Protein AF-A0A6L9EUD2-F1 (afdb_monomer)

Nearest PDB structures (foldseek):
  6pr1-assembly1_B  TM=9.261E-01  e=4.703E-15  Salmonella enterica subsp. enterica serovar Typhimurium
  6p5x-assembly1_B  TM=8.659E-01  e=1.594E-15  Salmonella enterica subsp. enterica serovar Typhimurium
  6pr4-assembly1_B  TM=8.603E-01  e=2.826E-15  Salmonella enterica subsp. enterica serovar Typhimurium
  6ulu-assembly1_B  TM=9.088E-01  e=1.302E-14  Salmonella enterica subsp. enterica serovar Typhimurium
  1pjq-assembly1_A  TM=8.665E-01  e=3.421E-15  Salmonella enterica subsp. enterica serovar Typhimurium

Sequence (191 aa):
MEKNELYPIFLKVHQLNVLIVGGGNVGLEKLSFMLKSSPNAQVSVVATWFIDDIKRLAASHPDVTLIEKAYQTNDLVNKNLVIAATDDLEVNKQIYHESKERNILVNVADTPEYCDFYLGGIVTKGNVKVAISTNGKSPTTAKRLRQFFEEVIPDDIDQLVKNLNEYRKTLKGDFEEKVEKMNEVTEGLIK

Secondary structure (DSSP, 8-state):
-PPP-PPP----TTSSEEEEE--SHHHHHHHHHHHHH-TT-EEEEEESS--HHHHHHHHT-TTEEEEES---GGGGTT-SEEEE--S-HHHHHHHHHHHHHTT-EEEETT-GGGBSS---EEEEETTEEEEE--TTS-HHHHHHHHHHHHHHS-TTHHHHHHHHHHHHHH--S-HHHHHHHHHHHHGGGG-

Mean predicted aligned error: 4.76 Å

Solvent-accessible surface area (backbone atoms only — not comparable to full-atom values): 11071 Å² total; per-residue (Å²): 131,91,79,84,83,81,80,91,78,88,78,64,42,66,81,36,40,33,38,35,36,23,32,48,71,60,25,38,51,54,51,50,54,48,35,75,77,37,70,65,33,31,33,39,37,35,16,76,52,66,44,67,67,49,56,55,54,34,74,77,28,93,49,39,45,81,43,83,36,74,89,53,82,73,73,57,64,85,41,49,35,39,36,34,31,56,94,47,66,66,61,40,49,50,53,42,55,60,25,56,80,68,75,28,47,32,30,33,65,99,34,75,95,50,40,78,57,78,92,54,33,70,35,76,50,79,86,45,73,49,82,35,74,50,85,84,74,36,68,67,58,25,49,52,51,33,54,50,52,58,66,72,51,61,87,60,51,30,57,52,55,51,50,52,54,55,51,57,69,71,54,73,75,62,72,64,61,42,51,54,57,50,48,66,76,49,58,72,78,82,108

Foldseek 3Di:
DDDDPDDDDDDLQLPFEEEEEDQDPQSLVVLVLCCVQHVNGQYEYEYLDHDVSVVVSCVVRVSYHYHNDDDDLCVCPRGQEYEYRYPDPVVLVVCLVSCVVVVHAYHYPPDLVSGPDDDFQWDDQAVDIDGFDPSPPDNPVSVVVSVVCNPPPDNCVNVVVVVLVVVLVVDDDDPVVSVVVSCVVCVVVVD

Radius of gyration: 19.81 Å; Cα contacts (8 Å, |Δi|>4): 263; chains: 1; bounding box: 44×43×57 Å

Structure (mmCIF, N/CA/C/O backbone):
data_AF-A0A6L9EUD2-F1
#
_entry.id   AF-A0A6L9EUD2-F1
#
loop_
_atom_site.group_PDB
_atom_site.id
_atom_site.type_symbol
_atom_site.label_atom_id
_atom_site.label_alt_id
_atom_site.label_comp_id
_atom_site.label_asym_id
_atom_site.label_entity_id
_atom_site.label_seq_id
_atom_site.pdbx_PDB_ins_code
_atom_site.Cartn_x
_atom_site.Cartn_y
_atom_site.Cartn_z
_atom_site.occupancy
_atom_site.B_iso_or_equiv
_atom_site.auth_seq_id
_atom_site.auth_comp_id
_atom_site.auth_asym_id
_atom_site.auth_atom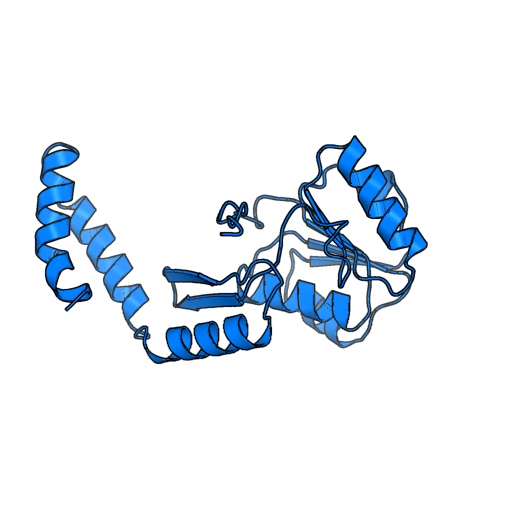_id
_atom_site.pdbx_PDB_model_num
ATOM 1 N N . MET A 1 1 ? 2.687 -28.348 11.578 1.00 54.69 1 MET A N 1
ATOM 2 C CA . MET A 1 1 ? 1.748 -27.283 11.167 1.00 54.69 1 MET A CA 1
ATOM 3 C C . MET A 1 1 ? 2.597 -26.129 10.671 1.00 54.69 1 MET A C 1
ATOM 5 O O . MET A 1 1 ? 3.465 -25.702 11.423 1.00 54.69 1 MET A O 1
ATOM 9 N N . GLU A 1 2 ? 2.439 -25.692 9.424 1.00 69.38 2 GLU A N 1
ATOM 10 C CA . GLU A 1 2 ? 3.155 -24.502 8.943 1.00 69.38 2 GLU A CA 1
ATOM 11 C C . GLU A 1 2 ? 2.709 -23.286 9.765 1.00 69.38 2 GLU A C 1
ATOM 13 O O . GLU A 1 2 ? 1.508 -23.033 9.891 1.00 69.38 2 GLU A O 1
ATOM 18 N N . LYS A 1 3 ? 3.660 -22.571 10.371 1.00 74.38 3 LYS A N 1
ATOM 19 C CA . LYS A 1 3 ? 3.386 -21.334 11.110 1.00 74.38 3 LYS A CA 1
ATOM 20 C C . LYS A 1 3 ? 3.327 -20.170 10.119 1.00 74.38 3 LYS A C 1
ATOM 22 O O . LYS A 1 3 ? 4.095 -20.128 9.166 1.00 74.38 3 LYS A O 1
ATOM 27 N N . ASN A 1 4 ? 2.389 -19.250 10.324 1.00 81.50 4 ASN A N 1
ATOM 28 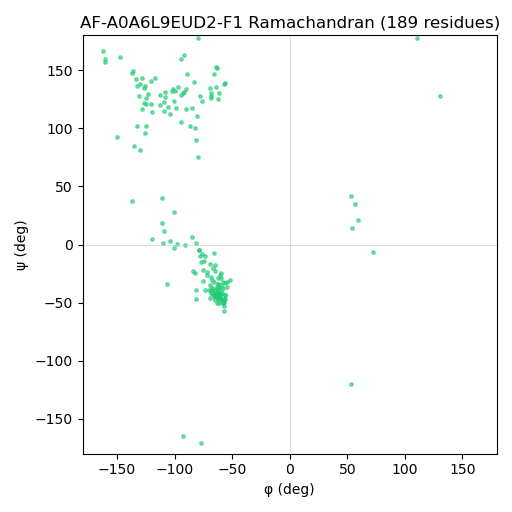C CA . ASN A 1 4 ? 2.344 -17.995 9.578 1.00 81.50 4 ASN A CA 1
ATOM 29 C C . ASN A 1 4 ? 3.271 -16.987 10.272 1.00 81.50 4 ASN A C 1
ATOM 31 O O . ASN A 1 4 ? 3.038 -16.669 11.436 1.00 81.50 4 ASN A O 1
ATOM 35 N N . GLU A 1 5 ? 4.312 -16.531 9.577 1.00 87.94 5 GLU A N 1
ATOM 36 C CA . GLU A 1 5 ? 5.360 -15.655 10.129 1.00 87.94 5 GLU A CA 1
ATOM 37 C C . GLU A 1 5 ? 5.142 -14.167 9.804 1.00 87.94 5 GLU A C 1
ATOM 39 O O . GLU A 1 5 ? 5.923 -13.318 10.225 1.00 87.94 5 GLU A O 1
ATOM 44 N N . LEU A 1 6 ? 4.067 -13.824 9.083 1.00 90.25 6 LEU A N 1
ATOM 45 C CA . LEU A 1 6 ? 3.742 -12.432 8.787 1.00 90.25 6 LEU A CA 1
ATOM 46 C C . LEU A 1 6 ? 3.326 -11.679 10.047 1.00 90.25 6 LEU A C 1
ATOM 48 O O . LEU A 1 6 ? 2.402 -12.084 10.754 1.00 90.25 6 LEU A O 1
ATOM 52 N N . TYR A 1 7 ? 3.942 -10.519 10.253 1.00 91.62 7 TYR A N 1
ATOM 53 C CA . TYR A 1 7 ? 3.563 -9.598 11.312 1.00 91.62 7 TYR A CA 1
ATOM 54 C C . TYR A 1 7 ? 2.676 -8.469 10.752 1.00 91.62 7 TYR A C 1
ATOM 56 O O . TYR A 1 7 ? 3.123 -7.717 9.880 1.00 91.62 7 TYR A O 1
ATOM 64 N N . PRO A 1 8 ? 1.413 -8.335 11.198 1.00 91.75 8 PRO A N 1
ATOM 65 C CA . PRO A 1 8 ? 0.511 -7.314 10.683 1.00 91.75 8 PRO A CA 1
ATOM 66 C C . PRO A 1 8 ? 0.824 -5.942 11.289 1.00 91.75 8 PRO A C 1
ATOM 68 O O . PRO A 1 8 ? 0.838 -5.770 12.506 1.00 91.75 8 PRO A O 1
ATOM 71 N N . ILE A 1 9 ? 1.011 -4.941 10.428 1.00 93.81 9 ILE A N 1
ATOM 72 C CA . ILE A 1 9 ? 1.177 -3.535 10.814 1.00 93.81 9 ILE A CA 1
ATOM 73 C C . ILE A 1 9 ? 0.357 -2.628 9.899 1.00 93.81 9 ILE A C 1
ATOM 75 O O . ILE A 1 9 ? 0.173 -2.916 8.716 1.00 93.81 9 ILE A O 1
ATOM 79 N N . PHE A 1 10 ? -0.101 -1.499 10.436 1.00 94.31 10 PHE A N 1
ATOM 80 C CA . PHE A 1 10 ? -0.710 -0.430 9.649 1.00 94.31 10 PHE A CA 1
ATOM 81 C C . PHE A 1 10 ? 0.286 0.718 9.493 1.00 94.31 10 PHE A C 1
ATOM 83 O O . PHE A 1 10 ? 0.629 1.395 10.461 1.00 94.31 10 PHE A O 1
ATOM 90 N N . LEU A 1 11 ? 0.756 0.933 8.265 1.00 95.12 11 LEU A N 1
ATOM 91 C CA . LEU A 1 11 ? 1.734 1.969 7.946 1.00 95.12 11 LEU A CA 1
ATOM 92 C C . LEU A 1 11 ? 1.050 3.290 7.582 1.00 95.12 11 LEU A C 1
ATOM 94 O O . LEU A 1 11 ? 0.137 3.332 6.754 1.00 95.12 11 LEU A O 1
ATOM 98 N N . LYS A 1 12 ? 1.545 4.392 8.149 1.00 96.00 12 LYS A N 1
ATOM 99 C CA . LYS A 1 12 ? 1.156 5.755 7.766 1.00 96.00 12 LYS A CA 1
ATOM 100 C C . LYS A 1 12 ? 1.897 6.173 6.496 1.00 96.00 12 LYS A C 1
ATOM 102 O O . LYS A 1 12 ? 2.826 6.967 6.545 1.00 96.00 12 LYS A O 1
ATOM 107 N N . VAL A 1 13 ? 1.483 5.646 5.345 1.00 95.88 13 VAL A N 1
ATOM 108 C CA . VAL A 1 13 ? 2.137 5.906 4.041 1.00 95.88 13 VAL A CA 1
ATOM 109 C C . VAL A 1 13 ? 2.042 7.361 3.553 1.00 95.88 13 VAL A C 1
ATOM 111 O O . VAL A 1 13 ? 2.692 7.730 2.588 1.00 95.88 13 VAL A O 1
ATOM 114 N N . HIS A 1 14 ? 1.278 8.213 4.238 1.00 96.56 14 HIS A N 1
ATOM 115 C CA . HIS A 1 14 ? 1.316 9.668 4.047 1.00 96.56 14 HIS A CA 1
ATOM 116 C C . HIS A 1 14 ? 2.522 10.341 4.745 1.00 96.56 14 HIS A C 1
ATOM 118 O O . HIS A 1 14 ? 2.693 11.551 4.659 1.00 96.56 14 HIS A O 1
ATOM 124 N N . GLN A 1 15 ? 3.319 9.573 5.499 1.00 97.31 15 GLN A N 1
ATOM 125 C CA . GLN A 1 15 ? 4.566 9.987 6.163 1.00 97.31 15 GLN A CA 1
ATOM 126 C C . GLN A 1 15 ? 5.774 9.182 5.666 1.00 97.31 15 GLN A C 1
ATOM 128 O O . GLN A 1 15 ? 6.860 9.298 6.230 1.00 97.31 15 GLN A O 1
ATOM 133 N N . LEU A 1 16 ? 5.577 8.316 4.670 1.00 98.00 16 LEU A N 1
ATOM 134 C CA . LEU A 1 16 ? 6.604 7.435 4.128 1.00 98.00 16 LEU A CA 1
ATOM 135 C C . LEU A 1 16 ? 6.691 7.659 2.626 1.00 98.00 16 LEU A C 1
ATOM 137 O O . LEU A 1 16 ? 5.670 7.681 1.946 1.00 98.00 16 LEU A O 1
ATOM 141 N N . ASN A 1 17 ? 7.909 7.743 2.109 1.00 98.19 17 ASN A N 1
ATOM 142 C CA . ASN A 1 17 ? 8.132 7.859 0.677 1.00 98.19 17 ASN A CA 1
ATOM 143 C C . ASN A 1 17 ? 8.038 6.474 0.036 1.00 98.19 17 ASN A C 1
ATOM 145 O O . ASN A 1 17 ? 8.922 5.630 0.232 1.00 98.19 17 ASN A O 1
ATOM 149 N N . VAL A 1 18 ? 6.984 6.253 -0.746 1.00 98.56 18 VAL A N 1
ATOM 150 C CA . VAL A 1 18 ? 6.777 5.014 -1.497 1.00 98.56 18 VAL A CA 1
ATOM 151 C C . VAL A 1 18 ? 7.256 5.194 -2.934 1.00 98.56 18 VAL A C 1
ATOM 153 O O . VAL A 1 18 ? 6.964 6.202 -3.581 1.00 98.56 18 VAL A O 1
ATOM 156 N N . LEU A 1 19 ? 7.985 4.209 -3.449 1.00 98.81 19 LEU A N 1
ATOM 157 C CA . LEU A 1 19 ? 8.308 4.089 -4.867 1.00 98.81 19 LEU A CA 1
ATOM 158 C C . LEU A 1 19 ? 7.522 2.926 -5.475 1.00 98.81 19 LEU A C 1
ATOM 160 O O . LEU A 1 19 ? 7.538 1.819 -4.946 1.00 98.81 19 LEU A O 1
ATOM 164 N N . ILE A 1 20 ? 6.877 3.161 -6.612 1.00 98.75 20 ILE A N 1
ATOM 165 C CA . ILE A 1 20 ? 6.363 2.109 -7.489 1.00 98.75 20 ILE A CA 1
ATOM 166 C C . ILE A 1 20 ? 7.178 2.159 -8.780 1.00 98.75 20 ILE A C 1
ATOM 168 O O . ILE A 1 20 ? 7.315 3.222 -9.382 1.00 98.75 20 ILE A O 1
ATOM 172 N N . VAL A 1 21 ? 7.724 1.028 -9.216 1.00 98.75 21 VAL A N 1
ATOM 173 C CA . VAL A 1 21 ? 8.426 0.927 -10.501 1.00 98.75 21 VAL A CA 1
ATOM 174 C C . VAL A 1 21 ? 7.575 0.099 -11.453 1.00 98.75 21 VAL A C 1
ATOM 176 O O . VAL A 1 21 ? 7.353 -1.081 -11.204 1.00 98.75 21 VAL A O 1
ATOM 179 N N . GLY A 1 22 ? 7.087 0.715 -12.528 1.00 98.38 22 GLY A N 1
ATOM 180 C CA . GLY A 1 22 ? 6.190 0.089 -13.502 1.00 98.38 22 GLY A CA 1
ATOM 181 C C . GLY A 1 22 ? 4.958 0.942 -13.808 1.00 98.38 22 GLY A C 1
ATOM 182 O O . GLY A 1 22 ? 4.232 1.360 -12.908 1.00 98.38 22 GLY A O 1
ATOM 183 N N . GLY A 1 23 ? 4.718 1.189 -15.098 1.00 98.12 23 GLY A N 1
ATOM 184 C CA . GLY A 1 23 ? 3.632 2.043 -15.602 1.00 98.12 23 GLY A CA 1
ATOM 185 C C . GLY A 1 23 ? 2.501 1.287 -16.308 1.00 98.12 23 GLY A C 1
ATOM 186 O O . GLY A 1 23 ? 1.671 1.904 -16.978 1.00 98.12 23 GLY A O 1
ATOM 187 N N . GLY A 1 24 ? 2.485 -0.043 -16.181 1.00 98.25 24 GLY A N 1
ATOM 188 C CA . GLY A 1 24 ? 1.463 -0.927 -16.739 1.00 98.25 24 GLY A CA 1
ATOM 189 C C . GLY A 1 24 ? 0.311 -1.225 -15.773 1.00 98.25 24 GLY A C 1
ATOM 190 O O . GLY A 1 24 ? 0.142 -0.579 -14.738 1.00 98.25 24 GLY A O 1
ATOM 191 N N . ASN A 1 25 ? -0.471 -2.257 -16.094 1.00 98.06 25 ASN A N 1
ATOM 192 C CA . ASN A 1 25 ? -1.650 -2.649 -15.313 1.00 98.06 25 ASN A CA 1
ATOM 193 C C . ASN A 1 25 ? -1.313 -3.075 -13.877 1.00 98.06 25 ASN A C 1
ATOM 195 O O . ASN A 1 25 ? -2.059 -2.745 -12.959 1.00 98.06 25 ASN A O 1
ATOM 199 N N . VAL A 1 26 ? -0.181 -3.756 -13.668 1.00 96.81 26 VAL A N 1
ATOM 200 C CA . VAL A 1 26 ? 0.260 -4.145 -12.320 1.00 96.81 26 VAL A CA 1
ATOM 201 C C . VAL A 1 26 ? 0.582 -2.897 -11.497 1.00 96.81 26 VAL A C 1
ATOM 203 O O . VAL A 1 26 ? 0.065 -2.746 -10.396 1.00 96.81 26 VAL A O 1
ATOM 206 N N . GLY A 1 27 ? 1.348 -1.948 -12.046 1.00 97.75 27 GLY A N 1
ATOM 207 C CA . GLY A 1 27 ? 1.624 -0.664 -11.389 1.00 97.75 27 GLY A CA 1
ATOM 208 C C . GLY A 1 27 ? 0.347 0.107 -11.030 1.00 97.75 27 GLY A C 1
ATOM 209 O O . GLY A 1 27 ? 0.212 0.584 -9.900 1.00 97.75 27 GLY A O 1
ATOM 210 N N . LEU A 1 28 ? -0.628 0.154 -11.948 1.00 98.38 28 LEU A N 1
ATOM 211 C CA . LEU A 1 28 ? -1.946 0.747 -11.699 1.00 98.38 28 LEU A CA 1
ATOM 212 C C . LEU A 1 28 ? -2.689 0.051 -10.559 1.00 98.38 28 LEU A C 1
ATOM 214 O O . LEU A 1 28 ? -3.238 0.733 -9.698 1.00 98.38 28 LEU A O 1
ATOM 218 N N . GLU A 1 29 ? -2.719 -1.283 -10.539 1.00 96.25 29 GLU A N 1
ATOM 219 C CA . GLU A 1 29 ? -3.375 -2.053 -9.480 1.00 96.25 29 GLU A CA 1
ATOM 220 C C . GLU A 1 29 ? -2.798 -1.683 -8.109 1.00 96.25 29 GLU A C 1
ATOM 222 O O . GLU A 1 29 ? -3.550 -1.378 -7.180 1.00 96.25 29 GLU A O 1
ATOM 227 N N . LYS A 1 30 ? -1.465 -1.650 -7.988 1.00 96.12 30 LYS A N 1
ATOM 228 C CA . LYS A 1 30 ? -0.772 -1.338 -6.729 1.00 96.12 30 LYS A CA 1
ATOM 229 C C . LYS A 1 30 ? -1.022 0.104 -6.293 1.00 96.12 30 LYS A C 1
ATOM 231 O O . LYS A 1 30 ? -1.358 0.333 -5.130 1.00 96.12 30 LYS A O 1
ATOM 236 N N . LEU A 1 31 ? -0.925 1.056 -7.222 1.00 97.88 31 LEU A N 1
ATOM 237 C CA . LEU A 1 31 ? -1.198 2.469 -6.961 1.00 97.88 31 LEU A CA 1
ATOM 238 C C . LEU A 1 31 ? -2.661 2.690 -6.550 1.00 97.88 31 LEU A C 1
ATOM 240 O O . LEU A 1 31 ? -2.929 3.295 -5.514 1.00 97.88 31 LEU A O 1
ATOM 244 N N . SER A 1 32 ? -3.611 2.154 -7.318 1.00 96.50 32 SER A N 1
ATOM 245 C CA . SER A 1 32 ? -5.048 2.274 -7.053 1.00 96.50 32 SER A CA 1
ATOM 246 C C . SER A 1 32 ? -5.427 1.663 -5.708 1.00 96.50 32 SER A C 1
ATOM 248 O O . SER A 1 32 ? -6.127 2.293 -4.913 1.00 96.50 32 SER A O 1
ATOM 250 N N . PHE A 1 33 ? -4.920 0.466 -5.407 1.00 93.25 33 PHE A N 1
ATOM 251 C CA . PHE A 1 33 ? -5.180 -0.198 -4.135 1.00 93.25 33 PHE A CA 1
ATOM 252 C C . PHE A 1 33 ? -4.631 0.600 -2.946 1.00 93.25 33 PHE A C 1
ATOM 254 O O . PHE A 1 33 ? -5.327 0.778 -1.941 1.00 93.25 33 PHE A O 1
ATOM 261 N N . MET A 1 34 ? -3.407 1.124 -3.073 1.00 95.06 34 MET A N 1
ATOM 262 C CA . MET A 1 34 ? -2.788 1.962 -2.050 1.00 95.06 34 MET A CA 1
ATOM 263 C C . MET A 1 34 ? -3.593 3.236 -1.803 1.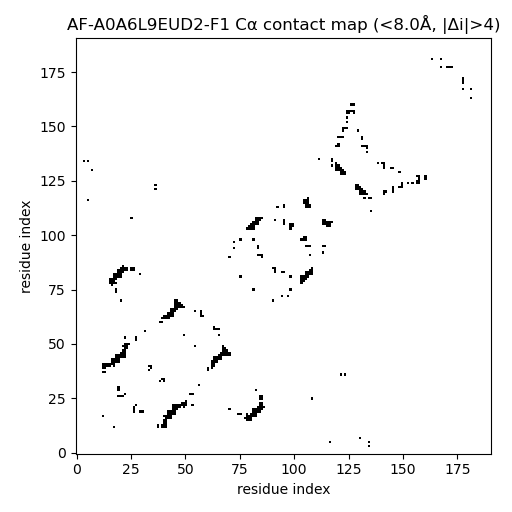00 95.06 34 MET A C 1
ATOM 265 O O . MET A 1 34 ? -3.929 3.507 -0.654 1.00 95.06 34 MET A O 1
ATOM 269 N N . LEU A 1 35 ? -3.948 3.976 -2.857 1.00 95.75 35 LEU A N 1
ATOM 270 C CA . LEU A 1 35 ? -4.671 5.247 -2.750 1.00 95.75 35 LEU A CA 1
A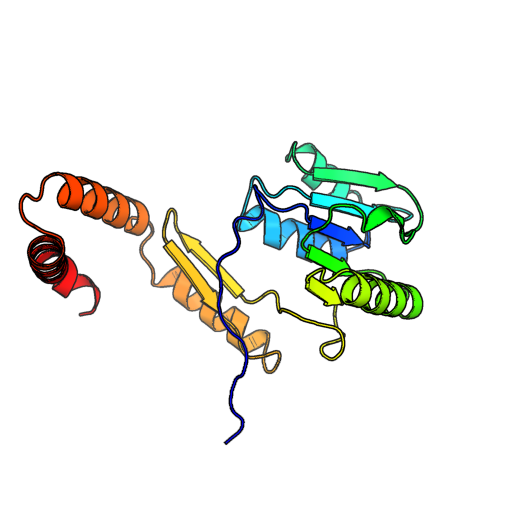TOM 271 C C . LEU A 1 35 ? -6.114 5.062 -2.275 1.00 95.75 35 LEU A C 1
ATOM 273 O O . LEU A 1 35 ? -6.604 5.860 -1.481 1.00 95.75 35 LEU A O 1
ATOM 277 N N . LYS A 1 36 ? -6.782 3.965 -2.658 1.00 92.69 36 LYS A N 1
ATOM 278 C CA . LYS A 1 36 ? -8.107 3.624 -2.118 1.00 92.69 36 LYS A CA 1
ATOM 279 C C . LYS A 1 36 ? -8.069 3.445 -0.597 1.00 92.69 36 LYS A C 1
ATOM 281 O O . LYS A 1 36 ? -9.008 3.830 0.094 1.00 92.69 36 LYS A O 1
ATOM 286 N N . SER A 1 37 ? -7.007 2.833 -0.068 1.00 90.81 37 SER A N 1
ATOM 287 C CA . SER A 1 37 ? -6.837 2.647 1.378 1.00 90.81 37 SER A CA 1
ATOM 288 C C . SER A 1 37 ? -6.293 3.905 2.063 1.00 90.81 37 SER A C 1
ATOM 290 O O . SER A 1 37 ? -6.721 4.244 3.166 1.00 90.81 37 SER A O 1
ATOM 292 N N . SER A 1 38 ? -5.361 4.602 1.424 1.00 94.06 38 SER A N 1
ATOM 293 C CA . SER A 1 38 ? -4.602 5.725 1.970 1.00 94.06 38 SER A CA 1
ATOM 294 C C . SER A 1 38 ? -4.539 6.849 0.928 1.00 94.06 38 SER A C 1
ATOM 296 O O . SER A 1 38 ? -3.551 6.941 0.202 1.00 94.06 38 SER A O 1
ATOM 298 N N . PRO A 1 39 ? -5.568 7.715 0.853 1.00 94.62 39 PRO A N 1
ATOM 299 C CA . PRO A 1 39 ? -5.706 8.708 -0.221 1.00 94.62 39 PRO A CA 1
ATOM 300 C C . PRO A 1 39 ? -4.553 9.710 -0.331 1.00 94.62 39 PRO A C 1
ATOM 302 O O . PRO A 1 39 ? -4.240 10.164 -1.422 1.00 94.62 39 PRO A O 1
ATOM 305 N N . ASN A 1 40 ? -3.892 10.014 0.788 1.00 96.06 40 ASN A N 1
ATOM 306 C CA . ASN A 1 40 ? -2.781 10.971 0.852 1.00 96.06 40 ASN A CA 1
ATOM 307 C C . ASN A 1 40 ? -1.415 10.260 0.881 1.00 96.06 40 ASN A C 1
ATOM 309 O O . ASN A 1 40 ? -0.485 10.720 1.542 1.00 96.06 40 ASN A O 1
ATOM 313 N N . ALA A 1 41 ? -1.312 9.057 0.307 1.00 97.62 41 ALA A N 1
ATOM 314 C CA . ALA A 1 41 ? -0.039 8.345 0.243 1.00 97.62 41 ALA A CA 1
ATOM 315 C C . ALA A 1 41 ? 0.966 9.130 -0.613 1.00 97.62 41 ALA A C 1
ATOM 317 O O . ALA A 1 41 ? 0.625 9.584 -1.702 1.00 97.62 41 ALA A O 1
ATOM 318 N N . GLN A 1 42 ? 2.209 9.241 -0.140 1.00 97.88 42 GLN A N 1
ATOM 319 C CA . GLN A 1 42 ? 3.284 9.904 -0.880 1.00 97.88 42 GLN A CA 1
ATOM 320 C C . GLN A 1 42 ? 3.950 8.899 -1.819 1.00 97.88 42 GLN A C 1
ATOM 322 O O . GLN A 1 42 ? 4.744 8.061 -1.381 1.00 97.88 42 GLN A O 1
ATOM 327 N N . VAL A 1 43 ? 3.613 8.957 -3.110 1.00 98.62 43 VAL A N 1
ATOM 328 C CA . VAL A 1 43 ? 4.023 7.934 -4.083 1.00 98.62 43 VAL A CA 1
ATOM 329 C C . VAL A 1 43 ? 4.758 8.558 -5.260 1.00 98.62 43 VAL A C 1
ATOM 331 O O . VAL A 1 43 ? 4.252 9.438 -5.947 1.00 98.62 43 VAL A O 1
ATOM 334 N N . SER A 1 44 ? 5.955 8.060 -5.549 1.00 98.69 44 SER A N 1
ATOM 335 C CA . SER A 1 44 ? 6.611 8.278 -6.839 1.00 98.69 44 SER A CA 1
ATOM 336 C C . SER A 1 44 ? 6.416 7.037 -7.703 1.00 98.69 44 SER A C 1
ATOM 338 O O . SER A 1 44 ? 6.662 5.931 -7.227 1.00 98.69 44 SER A O 1
ATOM 340 N N . VAL A 1 45 ? 6.007 7.201 -8.959 1.00 98.81 45 VAL A N 1
ATOM 341 C CA . VAL A 1 45 ? 5.919 6.105 -9.929 1.00 98.81 45 VAL A CA 1
ATOM 342 C C . VAL A 1 45 ? 6.957 6.332 -11.021 1.00 98.81 45 VAL A C 1
ATOM 344 O O . VAL A 1 45 ? 6.918 7.357 -11.698 1.00 98.81 45 VAL A O 1
ATOM 347 N N . VAL A 1 46 ? 7.887 5.393 -11.187 1.00 98.81 46 VAL A N 1
ATOM 348 C CA . VAL A 1 46 ? 8.940 5.436 -12.214 1.00 98.81 46 VAL A CA 1
ATOM 349 C C . VAL A 1 46 ? 8.639 4.393 -13.282 1.00 98.81 46 VAL A C 1
ATOM 351 O O . VAL A 1 46 ? 8.444 3.220 -12.964 1.00 98.81 46 VAL A O 1
ATOM 354 N N . ALA A 1 47 ? 8.601 4.803 -14.546 1.00 98.56 47 ALA A N 1
ATOM 355 C CA . ALA A 1 47 ? 8.435 3.894 -15.677 1.00 98.56 47 ALA A CA 1
ATOM 356 C C . ALA A 1 47 ? 8.892 4.548 -16.984 1.00 98.56 47 ALA A C 1
ATOM 358 O O . ALA A 1 47 ? 8.878 5.766 -17.105 1.00 98.56 47 ALA A O 1
ATOM 359 N N . THR A 1 48 ? 9.242 3.751 -17.992 1.00 98.12 48 THR A N 1
ATOM 360 C CA . THR A 1 48 ? 9.583 4.259 -19.335 1.00 98.12 48 THR A CA 1
ATOM 361 C C . THR A 1 48 ? 8.364 4.721 -20.136 1.00 98.12 48 THR A C 1
ATOM 363 O O . THR A 1 48 ? 8.524 5.377 -21.157 1.00 98.12 48 THR A O 1
ATOM 366 N N . TRP A 1 49 ? 7.162 4.363 -19.688 1.00 98.19 49 TRP A N 1
ATOM 367 C CA . TRP A 1 49 ? 5.873 4.747 -20.254 1.00 98.19 49 TRP A CA 1
ATOM 368 C C . TRP A 1 49 ? 4.784 4.546 -19.192 1.00 98.19 49 TRP A C 1
ATOM 370 O O . TRP A 1 49 ? 4.965 3.774 -18.250 1.00 98.19 49 TRP A O 1
ATOM 380 N N . PHE A 1 50 ? 3.635 5.204 -19.357 1.00 98.62 50 PHE A N 1
ATOM 381 C CA . PHE A 1 50 ? 2.476 5.047 -18.472 1.00 98.62 50 PHE A CA 1
ATOM 382 C C . PHE A 1 50 ? 1.193 4.859 -19.275 1.00 98.62 50 PHE A C 1
ATOM 384 O O . PHE A 1 50 ? 0.939 5.627 -20.209 1.00 98.62 50 PHE A O 1
ATOM 391 N N . ILE A 1 51 ? 0.349 3.909 -18.862 1.00 98.62 51 ILE A N 1
ATOM 392 C CA . ILE A 1 51 ? -1.041 3.856 -19.333 1.00 98.62 51 ILE A CA 1
ATOM 393 C C . ILE A 1 51 ? -1.829 5.088 -18.875 1.00 98.62 51 ILE A C 1
ATOM 395 O O . ILE A 1 51 ? -1.559 5.672 -17.820 1.00 98.62 51 ILE A O 1
ATOM 399 N N . ASP A 1 52 ? -2.855 5.455 -19.641 1.00 98.62 52 ASP A N 1
ATOM 400 C CA . ASP A 1 52 ? -3.660 6.646 -19.360 1.00 98.62 52 ASP A CA 1
ATOM 401 C C . ASP A 1 52 ? -4.388 6.586 -18.013 1.00 98.62 52 ASP A C 1
ATOM 403 O O . ASP A 1 52 ? -4.607 7.624 -17.392 1.00 98.62 52 ASP A O 1
ATOM 407 N N . ASP A 1 53 ? -4.734 5.393 -17.525 1.00 98.56 53 ASP A N 1
ATOM 408 C CA . ASP A 1 53 ? -5.362 5.232 -16.211 1.00 98.56 53 ASP A CA 1
ATOM 409 C C . ASP A 1 53 ? -4.445 5.661 -15.062 1.00 98.56 53 ASP A C 1
ATOM 411 O O . ASP A 1 53 ? -4.917 6.306 -14.127 1.00 98.56 53 ASP A O 1
ATOM 415 N N . ILE A 1 54 ? -3.135 5.393 -15.143 1.00 98.62 54 ILE A N 1
ATOM 416 C CA . ILE A 1 54 ? -2.174 5.886 -14.142 1.00 98.62 54 ILE A CA 1
ATOM 417 C C . ILE A 1 54 ? -2.087 7.407 -14.213 1.00 98.62 54 ILE A C 1
ATOM 419 O O . ILE A 1 54 ? -2.109 8.066 -13.177 1.00 98.62 54 ILE A O 1
ATOM 423 N N . LYS A 1 55 ? -2.040 7.975 -15.424 1.00 98.56 55 LYS A N 1
ATOM 424 C CA . LYS A 1 55 ? -2.005 9.432 -15.619 1.00 98.56 55 LYS A CA 1
ATOM 425 C C . LYS A 1 55 ? -3.249 10.102 -15.033 1.00 98.56 55 LYS A C 1
ATOM 427 O O . LYS A 1 55 ? -3.124 11.078 -14.299 1.00 98.56 55 LYS A O 1
ATOM 432 N N . ARG A 1 56 ? -4.439 9.555 -15.305 1.00 98.38 56 ARG A N 1
ATOM 433 C CA . ARG A 1 56 ? -5.711 10.028 -14.732 1.00 98.38 56 ARG A CA 1
ATOM 434 C C . ARG A 1 56 ? -5.723 9.925 -13.211 1.00 98.38 56 ARG A C 1
ATOM 436 O O . ARG A 1 56 ? -6.118 10.877 -12.546 1.00 98.38 56 ARG A O 1
ATOM 443 N N . LEU A 1 57 ? -5.283 8.790 -12.672 1.00 98.12 57 LEU A N 1
ATOM 444 C CA . LEU A 1 57 ? -5.258 8.556 -11.232 1.00 98.12 57 LEU A CA 1
ATOM 445 C C . LEU A 1 57 ? -4.278 9.496 -10.520 1.00 98.12 57 LEU A C 1
ATOM 447 O O . LEU A 1 57 ? -4.622 10.053 -9.483 1.00 98.12 57 LEU A O 1
ATOM 451 N N . ALA A 1 58 ? -3.090 9.714 -11.082 1.00 98.00 58 ALA A N 1
ATOM 452 C CA . ALA A 1 58 ? -2.122 10.667 -10.547 1.00 98.00 58 ALA A CA 1
ATOM 453 C C . ALA A 1 58 ? -2.644 12.110 -10.621 1.00 98.00 58 ALA A C 1
ATOM 455 O O . ALA A 1 58 ? -2.491 12.866 -9.671 1.00 98.00 58 ALA A O 1
ATOM 456 N N . ALA A 1 59 ? -3.343 12.485 -11.699 1.00 97.56 59 ALA A N 1
ATOM 457 C CA . ALA A 1 59 ? -3.910 13.828 -11.840 1.00 97.56 59 AL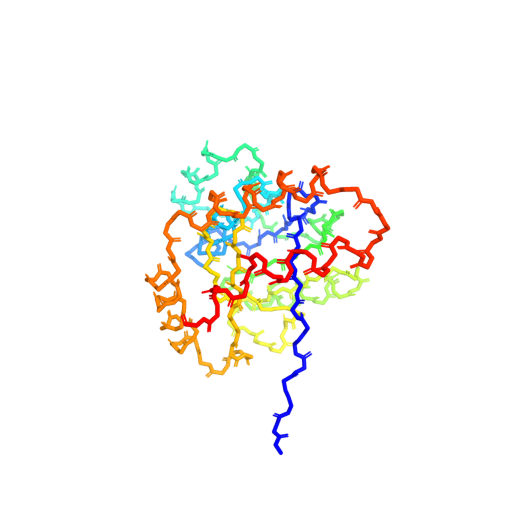A A CA 1
ATOM 458 C C . ALA A 1 59 ? -4.933 14.180 -10.743 1.00 97.56 59 ALA A C 1
ATOM 460 O O . ALA A 1 59 ? -5.110 15.356 -10.433 1.00 97.56 59 ALA A O 1
ATOM 461 N N . SER A 1 60 ? -5.598 13.186 -10.142 1.00 96.81 60 SER A N 1
ATOM 462 C CA . SER A 1 60 ? -6.527 13.398 -9.027 1.00 96.81 60 SER A CA 1
ATOM 463 C C . SER A 1 60 ? -5.878 13.304 -7.640 1.00 96.81 60 SER A C 1
ATOM 465 O O . SER A 1 60 ? -6.588 13.456 -6.648 1.00 96.81 60 SER A O 1
ATOM 467 N N . HIS A 1 61 ? -4.570 13.031 -7.546 1.00 97.50 61 HIS A N 1
ATOM 468 C CA . HIS A 1 61 ? -3.853 12.839 -6.282 1.00 97.50 61 HIS A CA 1
ATOM 469 C C . HIS A 1 61 ? -2.549 13.656 -6.269 1.00 97.50 61 HIS A C 1
ATOM 471 O O . HIS A 1 61 ? -1.556 13.229 -6.856 1.00 97.50 61 HIS A O 1
ATOM 477 N N . PRO A 1 62 ? -2.509 14.815 -5.585 1.00 95.88 62 PRO A N 1
ATOM 478 C CA . PRO A 1 62 ? -1.366 15.733 -5.641 1.00 95.88 62 PRO A CA 1
ATOM 479 C C . PRO A 1 62 ? -0.066 15.155 -5.060 1.00 95.88 62 PRO A C 1
ATOM 481 O O . PRO A 1 62 ? 1.013 15.604 -5.433 1.00 95.88 62 PRO A O 1
ATOM 484 N N . ASP A 1 63 ? -0.159 14.155 -4.179 1.00 97.75 63 ASP A N 1
ATOM 485 C CA . ASP A 1 63 ? 0.992 13.474 -3.570 1.00 97.75 63 ASP A CA 1
ATOM 486 C C . ASP A 1 63 ? 1.564 12.336 -4.445 1.00 97.75 63 ASP A C 1
ATOM 488 O O . ASP A 1 63 ? 2.450 11.592 -4.010 1.00 97.75 63 ASP A O 1
ATOM 492 N N . VAL A 1 64 ? 1.062 12.186 -5.679 1.00 98.50 64 VAL A N 1
ATOM 493 C CA . VAL A 1 64 ? 1.532 11.198 -6.656 1.00 98.50 64 VAL A CA 1
ATOM 494 C C . VAL A 1 64 ? 2.348 11.876 -7.752 1.00 98.50 64 VAL A C 1
ATOM 496 O O . VAL A 1 64 ? 1.830 12.658 -8.547 1.00 98.50 64 VAL A O 1
ATOM 499 N N . THR A 1 65 ? 3.619 11.499 -7.859 1.00 98.50 65 THR A N 1
ATOM 500 C CA . THR A 1 65 ? 4.534 12.010 -8.887 1.00 98.50 65 THR A CA 1
ATOM 501 C C . THR A 1 65 ? 4.844 10.926 -9.910 1.00 98.50 65 THR A C 1
ATOM 503 O O . THR A 1 65 ? 5.387 9.880 -9.556 1.00 98.50 65 THR A O 1
ATOM 506 N N . LEU A 1 66 ? 4.560 11.187 -11.187 1.00 98.75 66 LEU A N 1
ATOM 507 C CA . LEU A 1 66 ? 4.963 10.317 -12.296 1.00 98.75 66 LEU A CA 1
ATOM 508 C C . LEU A 1 66 ? 6.311 10.773 -12.859 1.00 98.75 66 LEU A C 1
ATOM 510 O O . LEU A 1 66 ? 6.502 11.952 -13.149 1.00 98.75 66 LEU A O 1
ATOM 514 N N . ILE A 1 67 ? 7.241 9.835 -13.017 1.00 98.69 67 ILE A N 1
ATOM 515 C CA . ILE A 1 67 ? 8.594 10.084 -13.515 1.00 98.69 67 I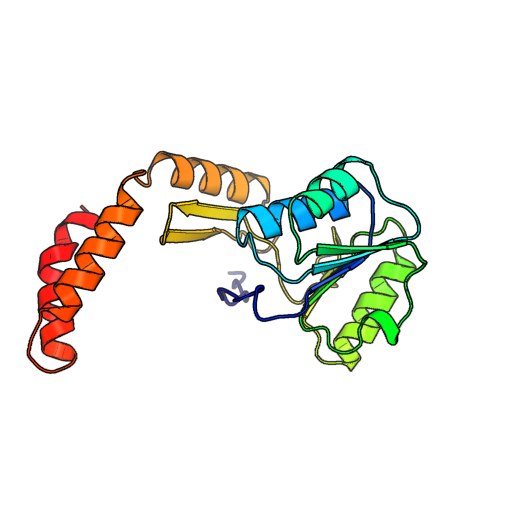LE A CA 1
ATOM 516 C C . ILE A 1 67 ? 8.827 9.166 -14.717 1.00 98.69 67 ILE A C 1
ATOM 518 O O . ILE A 1 67 ? 9.073 7.967 -14.564 1.00 98.69 67 ILE A O 1
ATOM 522 N N . GLU A 1 68 ? 8.730 9.734 -15.919 1.00 98.50 68 GLU A N 1
ATOM 523 C CA . GLU A 1 68 ? 8.885 8.987 -17.170 1.00 98.50 68 GLU A CA 1
ATOM 524 C C . GLU A 1 68 ? 10.369 8.798 -17.513 1.00 98.50 68 GLU A C 1
ATOM 526 O O . GLU A 1 68 ? 10.997 9.648 -18.142 1.00 98.50 68 GLU A O 1
ATOM 531 N N . LYS A 1 69 ? 10.954 7.702 -17.023 1.00 98.50 69 LYS A N 1
ATOM 532 C CA . LYS A 1 69 ? 12.334 7.279 -17.289 1.00 98.50 69 LYS A CA 1
ATOM 533 C C . LYS A 1 69 ? 12.534 5.803 -16.942 1.00 98.50 69 LYS A C 1
ATOM 535 O O . LYS A 1 69 ? 11.735 5.199 -16.229 1.00 98.50 69 LYS A O 1
ATOM 540 N N . ALA A 1 70 ? 13.644 5.230 -17.397 1.00 98.06 70 ALA A N 1
ATOM 541 C CA . ALA A 1 70 ? 14.086 3.927 -16.910 1.00 98.06 70 ALA A CA 1
ATOM 542 C C . ALA A 1 70 ? 14.474 3.993 -15.422 1.00 98.06 70 ALA A C 1
ATOM 544 O O . ALA A 1 70 ? 15.001 5.007 -14.945 1.00 98.06 70 ALA A O 1
ATOM 545 N N . TYR A 1 71 ? 14.231 2.894 -14.705 1.00 98.56 71 TYR A N 1
ATOM 546 C CA . TYR A 1 71 ? 14.673 2.738 -13.324 1.00 98.56 71 TYR A CA 1
ATOM 547 C C . TYR A 1 71 ? 16.191 2.920 -13.208 1.00 98.56 71 TYR A C 1
ATOM 549 O O . TYR A 1 71 ? 16.958 2.448 -14.047 1.00 98.56 71 TYR A O 1
ATOM 557 N N . GLN A 1 72 ? 16.615 3.613 -12.157 1.00 98.06 72 GLN A N 1
ATOM 558 C CA . GLN A 1 72 ? 18.011 3.767 -11.771 1.00 98.06 72 GLN A CA 1
ATOM 559 C C . GLN A 1 72 ? 18.127 3.607 -10.255 1.00 98.06 72 GLN A C 1
ATOM 561 O O . GLN A 1 72 ? 17.262 4.070 -9.518 1.00 98.06 72 GLN A O 1
ATOM 566 N N . THR A 1 73 ? 19.247 3.076 -9.766 1.00 97.06 73 THR A N 1
ATOM 567 C CA . THR A 1 73 ? 19.509 2.867 -8.328 1.00 97.06 73 THR A CA 1
ATOM 568 C C . THR A 1 73 ? 19.283 4.123 -7.470 1.00 97.06 73 THR A C 1
ATOM 570 O O . THR A 1 73 ? 18.907 4.040 -6.302 1.00 97.06 73 THR A O 1
ATOM 573 N N . ASN A 1 74 ? 19.494 5.318 -8.036 1.00 97.56 74 ASN A N 1
ATOM 574 C CA . ASN A 1 74 ? 19.278 6.584 -7.332 1.00 97.56 74 ASN A CA 1
ATOM 575 C C . ASN A 1 74 ? 17.792 6.887 -7.048 1.00 97.56 74 ASN A C 1
ATOM 577 O O . ASN A 1 74 ? 17.498 7.699 -6.175 1.00 97.56 74 ASN A O 1
ATOM 581 N N . ASP A 1 75 ? 16.851 6.216 -7.717 1.00 98.25 75 ASP A N 1
ATOM 582 C CA . ASP A 1 75 ? 15.412 6.350 -7.450 1.00 98.25 75 ASP A CA 1
ATOM 583 C C . ASP A 1 75 ? 15.023 5.811 -6.062 1.00 98.25 75 ASP A C 1
ATOM 585 O O . ASP A 1 75 ? 13.999 6.211 -5.504 1.00 98.25 75 ASP A O 1
ATOM 589 N N . LEU A 1 76 ? 15.869 4.956 -5.471 1.00 98.44 76 LEU A N 1
ATOM 590 C CA . LEU A 1 76 ? 15.724 4.436 -4.108 1.00 98.44 76 LEU A CA 1
ATOM 591 C C . LEU A 1 76 ? 16.142 5.432 -3.020 1.00 98.44 76 LEU A C 1
ATOM 593 O O . LEU A 1 76 ? 15.929 5.178 -1.832 1.00 98.44 76 LEU A O 1
ATOM 597 N N . VAL A 1 77 ? 16.761 6.560 -3.380 1.00 97.62 77 VAL A N 1
ATOM 598 C CA . VAL A 1 77 ? 17.195 7.554 -2.394 1.00 97.62 77 VAL A CA 1
ATOM 599 C C . VAL A 1 77 ? 15.986 8.103 -1.633 1.00 97.62 77 VAL A C 1
ATOM 601 O O . VAL A 1 77 ? 14.989 8.527 -2.219 1.00 97.62 77 VAL A O 1
ATOM 604 N N . ASN A 1 78 ? 16.093 8.100 -0.301 1.00 96.62 78 ASN A N 1
ATOM 605 C CA . ASN A 1 78 ? 15.064 8.550 0.641 1.00 96.62 78 ASN A CA 1
ATOM 606 C C . ASN A 1 78 ? 13.720 7.802 0.543 1.00 96.62 78 ASN A C 1
ATOM 608 O O . ASN A 1 78 ? 12.702 8.333 0.992 1.00 96.62 78 ASN A O 1
ATOM 612 N N . LYS A 1 79 ? 13.689 6.589 -0.026 1.00 98.44 79 LYS A N 1
ATOM 613 C CA . LYS A 1 79 ? 12.491 5.738 -0.043 1.00 98.44 79 LYS A CA 1
ATOM 614 C C . LYS A 1 79 ? 12.434 4.851 1.192 1.00 98.44 79 LYS A C 1
ATOM 616 O O . LYS A 1 79 ? 13.458 4.428 1.716 1.00 98.44 79 LYS A O 1
ATOM 621 N N . ASN A 1 80 ? 11.220 4.586 1.660 1.00 98.50 80 ASN A N 1
ATOM 622 C CA . ASN A 1 80 ? 10.966 3.693 2.790 1.00 98.50 80 ASN A CA 1
ATOM 623 C C . ASN A 1 80 ? 10.374 2.359 2.326 1.00 98.50 80 ASN A C 1
ATOM 625 O O . ASN A 1 80 ? 10.639 1.323 2.933 1.00 98.50 80 ASN A O 1
ATOM 629 N N . LEU A 1 81 ? 9.558 2.400 1.267 1.00 98.31 81 LEU A N 1
ATOM 630 C CA . LEU A 1 81 ? 8.915 1.239 0.662 1.00 98.31 81 LEU A CA 1
ATOM 631 C C . LEU A 1 81 ? 9.069 1.287 -0.856 1.00 98.31 81 LEU A C 1
ATOM 633 O O . LEU A 1 81 ? 8.946 2.357 -1.457 1.00 98.31 81 LEU A O 1
ATOM 637 N N . VAL A 1 82 ? 9.266 0.124 -1.468 1.00 98.62 82 VAL A N 1
ATOM 638 C CA . VAL A 1 82 ? 9.336 -0.040 -2.921 1.00 98.62 82 VAL A CA 1
ATOM 639 C C . VAL A 1 82 ? 8.420 -1.173 -3.362 1.00 98.62 82 VAL A C 1
ATOM 641 O O . VAL A 1 82 ? 8.372 -2.231 -2.736 1.00 98.62 82 VAL A O 1
ATOM 644 N N . ILE A 1 83 ? 7.702 -0.954 -4.460 1.00 98.62 83 ILE A N 1
ATOM 645 C CA . ILE A 1 83 ? 6.936 -1.981 -5.161 1.00 98.62 83 ILE A CA 1
ATOM 646 C C . ILE A 1 83 ? 7.482 -2.085 -6.587 1.00 98.62 83 ILE A C 1
ATOM 648 O O . ILE A 1 83 ? 7.351 -1.143 -7.370 1.00 98.62 83 ILE A O 1
ATOM 652 N N . ALA A 1 84 ? 8.093 -3.219 -6.925 1.00 98.44 84 ALA A N 1
ATOM 653 C CA . ALA A 1 84 ? 8.552 -3.518 -8.277 1.00 98.44 84 ALA A CA 1
ATOM 654 C C . ALA A 1 84 ? 7.431 -4.233 -9.043 1.00 98.44 84 ALA A C 1
ATOM 656 O O . ALA A 1 84 ? 6.987 -5.312 -8.654 1.00 98.44 84 ALA A O 1
ATOM 657 N N . ALA A 1 85 ? 6.945 -3.602 -10.104 1.00 97.56 85 ALA A N 1
ATOM 658 C CA . ALA A 1 85 ? 5.778 -4.009 -10.879 1.00 97.56 85 ALA A CA 1
ATOM 659 C C . ALA A 1 85 ? 6.046 -3.871 -12.390 1.00 97.56 85 ALA A C 1
ATOM 661 O O . ALA A 1 85 ? 5.173 -3.441 -13.149 1.00 97.56 85 ALA A O 1
ATOM 662 N N . THR A 1 86 ? 7.276 -4.176 -12.813 1.00 97.00 86 THR A N 1
ATOM 663 C CA . THR A 1 86 ? 7.674 -4.183 -14.228 1.00 97.00 86 THR A CA 1
ATOM 664 C C . THR A 1 86 ? 7.560 -5.588 -14.821 1.00 97.00 86 THR A C 1
ATOM 666 O O . THR A 1 86 ? 7.604 -6.570 -14.080 1.00 97.00 86 THR A O 1
ATOM 669 N N . ASP A 1 87 ? 7.474 -5.682 -16.151 1.00 94.81 87 ASP A N 1
ATOM 670 C CA . ASP A 1 87 ? 7.538 -6.961 -16.880 1.00 94.81 87 ASP A CA 1
ATOM 671 C C . ASP A 1 87 ? 8.983 -7.485 -17.036 1.00 94.81 87 ASP A C 1
ATOM 673 O O . ASP A 1 87 ? 9.198 -8.584 -17.547 1.00 94.81 87 ASP A O 1
ATOM 677 N N . ASP A 1 88 ? 9.987 -6.709 -16.610 1.00 95.69 88 ASP A N 1
ATOM 678 C CA . ASP A 1 88 ? 11.397 -7.088 -16.664 1.00 95.69 88 ASP A CA 1
ATOM 679 C C . ASP A 1 88 ? 11.829 -7.704 -15.325 1.00 95.69 88 ASP A C 1
ATOM 681 O O . ASP A 1 88 ? 12.014 -7.027 -14.307 1.00 95.69 88 ASP A O 1
ATOM 685 N N . LEU A 1 89 ? 11.989 -9.029 -15.331 1.00 94.94 89 LEU A N 1
ATOM 686 C CA . LEU A 1 89 ? 12.374 -9.792 -14.147 1.00 94.94 89 LEU A CA 1
ATOM 687 C C . LEU A 1 89 ? 13.759 -9.396 -13.616 1.00 94.94 89 LEU A C 1
ATOM 689 O O . LEU A 1 89 ? 13.972 -9.421 -12.403 1.00 94.94 89 LEU A O 1
ATOM 693 N N . GLU A 1 90 ? 14.695 -9.026 -14.488 1.00 96.12 90 GLU A N 1
ATOM 694 C CA . GLU A 1 90 ? 16.046 -8.657 -14.068 1.00 96.12 90 GLU A CA 1
ATOM 695 C C . GLU A 1 90 ? 16.049 -7.284 -13.394 1.00 96.12 90 GLU A C 1
ATOM 697 O O . GLU A 1 90 ? 16.661 -7.125 -12.337 1.00 96.12 90 GLU A O 1
ATOM 702 N N . VAL A 1 91 ? 15.262 -6.332 -13.906 1.00 96.94 91 VAL A N 1
ATOM 703 C CA . VAL A 1 91 ? 15.023 -5.047 -13.226 1.00 96.94 91 VAL A CA 1
ATOM 704 C C . VAL A 1 91 ? 14.358 -5.264 -11.863 1.00 96.94 91 VAL A C 1
ATOM 706 O O . VAL A 1 91 ? 14.780 -4.675 -10.869 1.00 96.94 91 VAL A O 1
ATOM 709 N N . ASN A 1 92 ? 13.357 -6.143 -11.773 1.00 98.06 92 ASN A N 1
ATOM 710 C CA . ASN A 1 92 ? 12.683 -6.439 -10.506 1.00 98.06 92 ASN A CA 1
ATOM 711 C C . ASN A 1 92 ? 13.639 -7.056 -9.461 1.00 98.06 92 ASN A C 1
ATOM 713 O O . ASN A 1 92 ? 13.619 -6.653 -8.295 1.00 98.06 92 ASN A O 1
ATOM 717 N N . LYS A 1 93 ? 14.514 -7.988 -9.867 1.00 97.31 93 LYS A N 1
ATOM 718 C CA . LYS A 1 93 ? 15.558 -8.556 -8.993 1.00 97.31 93 LYS A CA 1
ATOM 719 C C . LYS A 1 93 ? 16.590 -7.512 -8.580 1.00 97.31 93 LYS A C 1
ATOM 721 O O . LYS A 1 93 ? 16.983 -7.477 -7.415 1.00 97.31 93 LYS A O 1
ATOM 726 N N . GLN A 1 94 ? 17.012 -6.653 -9.507 1.00 98.06 94 GLN A N 1
ATOM 727 C CA . GLN A 1 94 ? 17.919 -5.548 -9.206 1.00 98.06 94 GLN A CA 1
ATOM 728 C C . GLN A 1 94 ? 17.322 -4.644 -8.119 1.00 98.06 94 GLN A C 1
ATOM 730 O O . GLN A 1 94 ? 17.975 -4.395 -7.107 1.00 98.06 94 GLN A O 1
ATOM 735 N N . ILE A 1 95 ? 16.061 -4.223 -8.280 1.00 98.56 95 ILE A N 1
ATOM 736 C CA . ILE A 1 95 ? 15.338 -3.411 -7.291 1.00 98.56 95 ILE A CA 1
ATOM 737 C C . ILE A 1 95 ? 15.299 -4.108 -5.930 1.00 98.56 95 ILE A C 1
ATOM 739 O O . ILE A 1 95 ? 15.523 -3.454 -4.910 1.00 98.56 95 ILE A O 1
ATOM 743 N N . TYR A 1 96 ? 15.033 -5.418 -5.896 1.00 98.62 96 TYR A N 1
ATOM 744 C CA . TYR A 1 96 ? 15.055 -6.197 -4.660 1.00 98.62 96 TYR A CA 1
ATOM 745 C C . TYR A 1 96 ? 16.418 -6.103 -3.965 1.00 98.62 96 TYR A C 1
ATOM 747 O O . TYR A 1 96 ? 16.485 -5.637 -2.827 1.00 98.62 96 TYR A O 1
ATOM 755 N N . HIS A 1 97 ? 17.502 -6.481 -4.648 1.00 98.44 97 HIS A N 1
ATOM 756 C CA . HIS A 1 97 ? 18.843 -6.494 -4.059 1.00 98.44 97 HIS A CA 1
ATOM 757 C C . HIS A 1 97 ? 19.275 -5.107 -3.565 1.00 98.44 97 HIS A C 1
ATOM 759 O O . HIS A 1 97 ? 19.674 -4.965 -2.408 1.00 98.44 97 HIS A O 1
ATOM 765 N N . GLU A 1 98 ? 19.101 -4.071 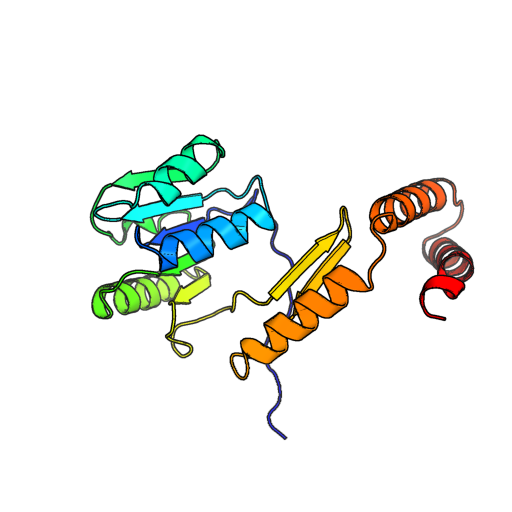-4.385 1.00 98.50 98 GLU A N 1
ATOM 766 C CA . GLU A 1 98 ? 19.454 -2.694 -4.023 1.00 98.50 98 GLU A CA 1
ATOM 767 C C . GLU A 1 98 ? 18.590 -2.147 -2.867 1.00 98.50 98 GLU A C 1
ATOM 769 O O . GLU A 1 98 ? 19.069 -1.367 -2.039 1.00 98.50 98 GLU A O 1
ATOM 774 N N . SER A 1 99 ? 17.322 -2.569 -2.767 1.00 98.56 99 SER A N 1
ATOM 775 C CA . SER A 1 99 ? 16.448 -2.223 -1.635 1.00 98.56 99 SER A CA 1
ATOM 776 C C . SER A 1 99 ? 16.921 -2.889 -0.342 1.00 98.56 99 SER A C 1
ATOM 778 O O . SER A 1 99 ? 16.964 -2.233 0.704 1.00 98.56 99 SER A O 1
ATOM 780 N N . LYS A 1 100 ? 17.339 -4.165 -0.404 1.00 98.12 100 LYS A N 1
ATOM 781 C CA . LYS A 1 100 ? 17.876 -4.893 0.758 1.00 98.12 100 LYS A CA 1
ATOM 782 C C . LYS A 1 100 ? 19.145 -4.242 1.301 1.00 98.12 100 LYS A C 1
ATOM 784 O O . LYS A 1 100 ? 19.249 -4.070 2.512 1.00 98.12 100 LYS A O 1
ATOM 789 N N . GLU A 1 101 ? 20.057 -3.814 0.430 1.00 97.88 101 GLU A N 1
ATOM 790 C CA . GLU A 1 101 ? 21.286 -3.105 0.822 1.00 97.88 101 GLU A CA 1
ATOM 791 C C . GLU A 1 101 ? 21.012 -1.791 1.574 1.00 97.88 101 GLU A C 1
ATOM 793 O O . GLU A 1 101 ? 21.837 -1.332 2.364 1.00 97.88 101 GLU A O 1
ATOM 798 N N . ARG A 1 102 ? 19.835 -1.189 1.361 1.00 98.06 102 ARG A N 1
ATOM 799 C CA . ARG A 1 102 ? 19.429 0.102 1.936 1.00 98.06 102 ARG A CA 1
ATOM 800 C C . ARG A 1 102 ? 18.436 -0.017 3.094 1.00 98.06 102 ARG A C 1
ATOM 802 O O . ARG A 1 102 ? 18.010 1.009 3.616 1.00 98.06 102 ARG A O 1
ATOM 809 N N . ASN A 1 103 ? 18.077 -1.234 3.512 1.00 97.88 103 ASN A N 1
ATOM 810 C CA . ASN A 1 103 ? 17.017 -1.499 4.496 1.00 97.88 103 ASN A CA 1
ATOM 811 C C . ASN A 1 103 ? 15.648 -0.915 4.094 1.00 97.88 103 ASN A C 1
ATOM 813 O O . ASN A 1 103 ? 14.875 -0.464 4.940 1.00 97.88 103 ASN A O 1
ATOM 817 N N . ILE A 1 104 ? 15.353 -0.912 2.795 1.00 98.56 104 ILE A N 1
ATOM 818 C CA . ILE A 1 104 ? 14.067 -0.483 2.246 1.00 98.56 104 ILE A CA 1
ATOM 819 C C . ILE A 1 104 ? 13.168 -1.714 2.136 1.00 98.56 104 ILE A C 1
ATOM 821 O O . ILE A 1 104 ? 13.591 -2.739 1.601 1.00 98.56 104 ILE A O 1
ATOM 825 N N . LEU A 1 105 ? 11.929 -1.617 2.626 1.00 98.38 105 LEU A N 1
ATOM 826 C CA . LEU A 1 105 ? 10.958 -2.700 2.478 1.00 98.38 105 LEU A CA 1
ATOM 827 C C . LEU A 1 105 ? 10.565 -2.829 1.009 1.00 98.38 105 LEU A C 1
ATOM 829 O O . LEU A 1 105 ? 10.108 -1.856 0.405 1.00 98.38 105 LEU A O 1
ATOM 833 N N . VAL A 1 106 ? 10.687 -4.029 0.450 1.00 98.44 106 VAL A N 1
ATOM 834 C CA . VAL A 1 106 ? 10.402 -4.277 -0.968 1.00 98.44 106 VAL A CA 1
ATOM 835 C C . VAL A 1 106 ? 9.304 -5.319 -1.162 1.00 98.44 106 VAL A C 1
ATOM 837 O O . VAL A 1 106 ? 9.228 -6.315 -0.445 1.00 98.44 106 VAL A O 1
ATOM 840 N N . ASN A 1 107 ? 8.438 -5.082 -2.143 1.00 97.69 107 ASN A N 1
ATOM 841 C CA . ASN A 1 107 ? 7.495 -6.059 -2.671 1.00 97.69 107 ASN A CA 1
ATOM 842 C C . ASN A 1 107 ? 7.710 -6.169 -4.183 1.00 97.69 107 ASN A C 1
ATOM 844 O O . ASN A 1 107 ? 7.588 -5.176 -4.898 1.00 97.69 107 ASN A O 1
ATOM 848 N N . VAL A 1 108 ? 8.032 -7.364 -4.667 1.00 97.38 108 VAL A N 1
ATOM 849 C CA . VAL A 1 108 ? 8.116 -7.655 -6.099 1.00 97.38 108 VAL A CA 1
ATOM 850 C C . VAL A 1 108 ? 6.836 -8.365 -6.529 1.00 97.38 108 VAL A C 1
ATOM 852 O O . VAL A 1 108 ? 6.464 -9.397 -5.967 1.00 97.38 108 VAL A O 1
ATOM 855 N N . ALA A 1 109 ? 6.144 -7.806 -7.520 1.00 92.56 109 ALA A N 1
ATOM 856 C CA . ALA A 1 109 ? 4.917 -8.387 -8.042 1.00 92.56 109 ALA A CA 1
ATOM 857 C C . ALA A 1 109 ? 5.148 -9.826 -8.528 1.00 92.56 109 ALA A C 1
ATOM 859 O O . ALA A 1 109 ? 6.175 -10.142 -9.128 1.00 92.56 109 ALA A O 1
ATOM 860 N N . ASP A 1 110 ? 4.189 -10.697 -8.213 1.00 88.12 110 ASP A N 1
ATOM 861 C CA . ASP A 1 110 ? 4.148 -12.111 -8.603 1.00 88.12 110 ASP A CA 1
ATOM 862 C C . ASP A 1 110 ? 5.390 -12.949 -8.247 1.00 88.12 110 ASP A C 1
ATOM 864 O O . ASP A 1 110 ? 5.508 -14.087 -8.696 1.00 88.12 110 ASP A O 1
ATOM 868 N N . THR A 1 111 ? 6.279 -12.438 -7.382 1.00 91.56 111 THR A N 1
ATOM 869 C CA . THR A 1 111 ? 7.513 -13.132 -6.981 1.00 91.56 111 THR A CA 1
ATOM 870 C C . THR A 1 111 ? 7.666 -13.161 -5.453 1.00 91.56 111 THR A C 1
ATOM 872 O O . THR A 1 111 ? 8.364 -12.321 -4.874 1.00 91.56 111 THR A O 1
ATOM 875 N N . PRO A 1 112 ? 6.988 -14.100 -4.759 1.00 88.12 112 PRO A N 1
ATOM 876 C CA . PRO A 1 112 ? 6.948 -14.145 -3.297 1.00 88.12 112 PRO A CA 1
ATOM 877 C C . PRO A 1 112 ? 8.319 -14.261 -2.621 1.00 88.12 112 PRO A C 1
ATOM 879 O O . PRO A 1 112 ? 8.493 -13.692 -1.546 1.00 88.12 112 PRO A O 1
ATOM 882 N N . GLU A 1 113 ? 9.302 -14.939 -3.230 1.00 90.75 113 GLU A N 1
ATOM 883 C CA . GLU A 1 113 ? 10.655 -15.037 -2.660 1.00 90.75 113 GLU A CA 1
ATOM 884 C C . GLU A 1 113 ? 11.399 -13.692 -2.569 1.00 90.75 113 GLU A C 1
ATOM 886 O O . GLU A 1 113 ? 12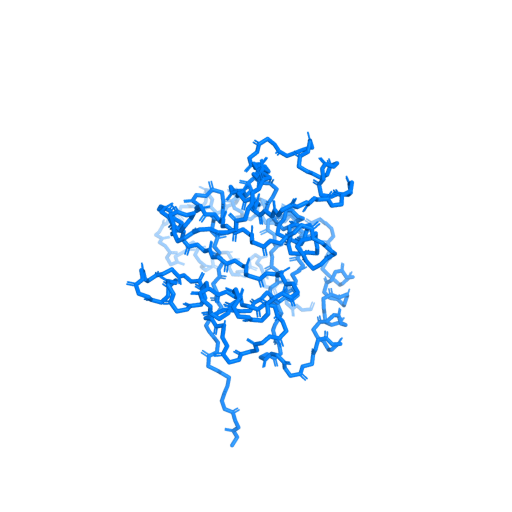.357 -13.575 -1.806 1.00 90.75 113 GLU A O 1
ATOM 891 N N . TYR A 1 114 ? 10.944 -12.671 -3.303 1.00 94.81 114 TYR A N 1
ATOM 892 C CA . TYR A 1 114 ? 11.519 -11.324 -3.323 1.00 94.81 114 TYR A CA 1
ATOM 893 C C . TYR A 1 114 ? 10.589 -10.289 -2.669 1.00 94.81 114 TYR A C 1
ATOM 895 O O . TYR A 1 114 ? 10.431 -9.170 -3.157 1.00 94.81 114 TYR A O 1
ATOM 903 N N . CYS A 1 115 ? 9.943 -10.653 -1.560 1.00 95.12 115 CYS A N 1
ATOM 904 C CA . CYS A 1 115 ? 9.032 -9.772 -0.831 1.00 95.12 115 CYS A CA 1
ATOM 905 C C . CYS A 1 115 ? 9.332 -9.745 0.674 1.00 95.12 115 CYS A C 1
ATOM 907 O O . CYS A 1 115 ? 9.322 -10.778 1.333 1.00 95.12 115 CYS A O 1
ATOM 909 N N . ASP A 1 116 ? 9.487 -8.546 1.237 1.00 95.88 116 ASP A N 1
ATOM 910 C CA . ASP A 1 116 ? 9.508 -8.317 2.690 1.00 95.88 116 ASP A CA 1
ATOM 911 C C . ASP A 1 116 ? 8.095 -8.196 3.279 1.00 95.88 116 ASP A C 1
ATOM 913 O O . ASP A 1 116 ? 7.878 -8.378 4.476 1.00 95.88 116 ASP A O 1
ATOM 917 N N . PHE A 1 117 ? 7.120 -7.842 2.443 1.00 94.44 117 PHE A N 1
ATOM 918 C CA . PHE A 1 117 ? 5.731 -7.656 2.839 1.00 94.44 117 PHE A CA 1
ATOM 919 C C . PHE A 1 117 ? 4.784 -8.046 1.708 1.00 94.44 117 PHE A C 1
ATOM 921 O O . PHE A 1 117 ? 5.158 -8.064 0.534 1.00 94.44 117 PHE A O 1
ATOM 928 N N . TYR A 1 118 ? 3.524 -8.294 2.065 1.00 90.62 118 TYR A N 1
ATOM 929 C CA . TYR A 1 118 ? 2.451 -8.521 1.105 1.00 90.62 118 TYR A CA 1
ATOM 930 C C . TYR A 1 118 ? 1.382 -7.445 1.204 1.00 90.62 118 TYR A C 1
ATOM 932 O O . TYR A 1 118 ? 0.992 -7.012 2.289 1.00 90.62 118 TYR A O 1
ATOM 940 N N . LEU A 1 119 ? 0.843 -7.082 0.047 1.00 85.31 119 LEU A N 1
ATOM 941 C CA . LEU A 1 119 ? -0.381 -6.304 -0.047 1.00 85.31 119 LEU A CA 1
ATOM 942 C C . LEU A 1 119 ? -1.559 -7.277 0.096 1.00 85.31 119 LEU A C 1
ATOM 944 O O . LEU A 1 119 ? -1.880 -8.030 -0.820 1.00 85.31 119 LEU A O 1
ATOM 948 N N . GLY A 1 120 ? -2.137 -7.330 1.298 1.00 82.56 120 GLY A N 1
ATOM 949 C CA . GLY A 1 120 ? -3.313 -8.150 1.601 1.00 82.56 120 GLY A CA 1
ATOM 950 C C . GLY A 1 120 ? -4.622 -7.509 1.132 1.00 82.56 120 GLY A C 1
ATOM 951 O O . GLY A 1 120 ? -4.642 -6.382 0.648 1.00 82.56 120 GLY A O 1
ATOM 952 N N . GLY A 1 121 ? -5.743 -8.205 1.325 1.00 88.62 121 GLY A N 1
ATOM 953 C CA . GLY A 1 121 ? -7.066 -7.600 1.164 1.00 88.62 121 GLY A CA 1
ATOM 954 C C . GLY A 1 121 ? -7.329 -6.593 2.284 1.00 88.62 121 GLY A C 1
ATOM 955 O O . GLY A 1 121 ? -7.067 -6.897 3.444 1.00 88.62 121 GLY A O 1
ATOM 956 N N . ILE A 1 122 ? -7.844 -5.408 1.953 1.00 92.12 122 ILE A N 1
ATOM 957 C CA . ILE A 1 122 ? -8.152 -4.365 2.940 1.00 92.12 122 ILE A CA 1
ATOM 958 C C . ILE A 1 122 ? -9.623 -3.973 2.827 1.00 92.12 122 ILE A C 1
ATOM 960 O O . ILE A 1 122 ? -10.096 -3.660 1.735 1.00 92.12 122 ILE A O 1
ATOM 964 N N . VAL A 1 123 ? -10.314 -3.966 3.964 1.00 92.31 123 VAL A N 1
ATOM 965 C CA . VAL A 1 123 ? -11.614 -3.311 4.149 1.00 92.31 123 VAL A CA 1
ATOM 966 C C . VAL A 1 123 ? -11.378 -2.004 4.891 1.00 92.31 123 VAL A C 1
ATOM 968 O O . VAL A 1 123 ? -10.685 -2.004 5.908 1.00 92.31 123 VAL A O 1
ATOM 971 N N . THR A 1 124 ? -11.960 -0.911 4.399 1.00 91.56 124 THR A N 1
ATOM 972 C CA . THR A 1 124 ? -11.920 0.404 5.054 1.00 91.56 124 THR A CA 1
ATOM 973 C C . THR A 1 124 ? -13.345 0.937 5.172 1.00 91.56 124 THR A C 1
ATOM 975 O O . THR A 1 124 ? -13.976 1.197 4.148 1.00 91.56 124 THR A O 1
ATOM 978 N N . LYS A 1 125 ? -13.835 1.118 6.404 1.00 89.75 125 LYS A N 1
ATOM 979 C CA . LYS A 1 125 ? -15.110 1.781 6.721 1.00 89.75 125 LYS A CA 1
ATOM 980 C C . LYS A 1 125 ? -14.856 2.905 7.722 1.00 89.75 125 LYS A C 1
ATOM 982 O O . LYS A 1 125 ? -14.728 2.666 8.921 1.00 89.75 125 LYS A O 1
ATOM 987 N N . GLY A 1 126 ? -14.704 4.126 7.205 1.00 88.44 126 GLY A N 1
ATOM 988 C CA . GLY A 1 126 ? -14.291 5.287 7.999 1.00 88.44 126 GLY A CA 1
ATOM 989 C C . GLY A 1 126 ? -13.000 5.015 8.779 1.00 88.44 126 GLY A C 1
ATOM 990 O O . GLY A 1 126 ? -11.971 4.695 8.185 1.00 88.44 126 GLY A O 1
ATOM 991 N N . ASN A 1 127 ? -13.062 5.115 10.108 1.00 88.88 127 ASN A N 1
ATOM 992 C CA . ASN A 1 127 ? -11.938 4.847 11.011 1.00 88.88 127 ASN A CA 1
ATOM 993 C C . ASN A 1 127 ? -11.620 3.353 11.230 1.00 88.88 127 ASN A C 1
ATOM 995 O O . ASN A 1 127 ? -10.596 3.041 11.841 1.00 88.88 127 ASN A O 1
ATOM 999 N N . VAL A 1 128 ? -12.451 2.422 10.750 1.00 92.12 128 VAL A N 1
ATOM 1000 C CA . VAL A 1 128 ? -12.216 0.978 10.897 1.00 92.12 128 VAL A CA 1
ATOM 1001 C C . VAL A 1 128 ? -11.503 0.422 9.671 1.00 92.12 128 VAL A C 1
ATOM 1003 O O . VAL A 1 128 ? -11.951 0.597 8.534 1.00 92.12 128 VAL A O 1
ATOM 1006 N N . LYS A 1 129 ? -10.402 -0.299 9.910 1.00 93.31 129 LYS A N 1
ATOM 1007 C CA . LYS A 1 129 ? -9.661 -1.036 8.884 1.00 93.31 129 LYS A CA 1
ATOM 1008 C C . LYS A 1 129 ? -9.479 -2.496 9.272 1.00 93.31 129 LYS A C 1
ATOM 1010 O O . LYS A 1 129 ? -9.056 -2.792 10.385 1.00 93.31 129 LYS A O 1
ATOM 1015 N N . VAL A 1 130 ? -9.723 -3.393 8.320 1.00 94.25 130 VAL A N 1
ATOM 1016 C CA . VAL A 1 130 ? -9.447 -4.830 8.452 1.00 94.25 130 VAL A CA 1
ATOM 1017 C C . VAL A 1 130 ? -8.473 -5.234 7.355 1.00 94.25 130 VAL A C 1
ATOM 1019 O O . VAL A 1 130 ? -8.767 -5.064 6.173 1.00 94.25 130 VAL A O 1
ATOM 1022 N N . ALA A 1 131 ? -7.313 -5.761 7.747 1.00 93.12 131 ALA A N 1
ATOM 1023 C CA . ALA A 1 131 ? -6.332 -6.334 6.833 1.00 93.12 131 ALA A CA 1
ATOM 1024 C C . ALA A 1 131 ? -6.427 -7.862 6.853 1.00 93.12 131 ALA A C 1
ATOM 1026 O O . ALA A 1 131 ? -6.486 -8.482 7.912 1.00 93.12 131 ALA A O 1
ATOM 1027 N N . ILE A 1 132 ? -6.436 -8.465 5.669 1.00 93.25 132 ILE A N 1
ATOM 1028 C CA . ILE A 1 132 ? -6.674 -9.891 5.464 1.00 93.25 132 ILE A CA 1
ATOM 1029 C C . ILE A 1 132 ? -5.513 -10.448 4.648 1.00 93.25 132 ILE A C 1
ATOM 1031 O O . ILE A 1 132 ? -5.272 -10.019 3.518 1.00 93.25 132 ILE A O 1
ATOM 1035 N N . SER A 1 133 ? -4.816 -11.436 5.201 1.00 90.88 133 SER A N 1
ATOM 1036 C CA . SER A 1 133 ? -3.734 -12.146 4.520 1.00 90.88 133 SER A CA 1
ATOM 1037 C C . SER A 1 133 ? -3.952 -13.650 4.588 1.00 90.88 133 SER A C 1
ATOM 1039 O O . SER A 1 133 ? -4.397 -14.185 5.601 1.00 90.88 133 SER A O 1
ATOM 1041 N N . THR A 1 134 ? -3.598 -14.336 3.505 1.00 88.88 134 THR A N 1
ATOM 1042 C CA . THR A 1 134 ? -3.521 -15.802 3.429 1.00 88.88 134 THR A CA 1
ATOM 1043 C C . THR A 1 134 ? -2.075 -16.286 3.307 1.00 88.88 134 THR A C 1
ATOM 1045 O O . THR A 1 134 ? -1.841 -17.415 2.888 1.00 88.88 134 THR A O 1
ATOM 1048 N N . ASN A 1 135 ? -1.098 -15.437 3.654 1.00 85.38 135 ASN A N 1
ATOM 1049 C CA . ASN A 1 135 ? 0.334 -15.688 3.461 1.00 85.38 135 ASN A CA 1
ATOM 1050 C C . ASN A 1 135 ? 0.681 -16.073 2.010 1.00 85.38 135 ASN A C 1
ATOM 1052 O O . ASN A 1 135 ? 1.378 -17.050 1.762 1.00 85.38 135 ASN A O 1
ATOM 1056 N N . GLY A 1 136 ? 0.065 -15.379 1.046 1.00 79.81 136 GLY A N 1
ATOM 1057 C CA . GLY A 1 136 ? 0.205 -15.666 -0.386 1.00 79.81 136 GLY A CA 1
ATOM 1058 C C . GLY A 1 136 ? -0.499 -16.940 -0.878 1.00 79.81 136 GLY A C 1
ATOM 1059 O O . GLY A 1 136 ? -0.574 -17.156 -2.080 1.00 79.81 136 GLY A O 1
ATOM 1060 N N . LYS A 1 137 ? -1.073 -17.769 0.007 1.00 85.12 137 LYS A N 1
ATOM 1061 C CA . LYS A 1 137 ? -1.581 -19.106 -0.357 1.00 85.12 137 LYS A CA 1
ATOM 1062 C C . LYS A 1 137 ? -2.898 -19.105 -1.128 1.00 85.12 137 LYS A C 1
ATOM 1064 O O . LYS A 1 137 ? -3.159 -20.023 -1.895 1.00 85.12 137 LYS A O 1
ATOM 1069 N N . SER A 1 138 ? -3.775 -18.132 -0.880 1.00 87.06 138 SER A N 1
ATOM 1070 C CA . SER A 1 138 ? -5.075 -18.058 -1.560 1.00 87.06 138 SER A CA 1
ATOM 1071 C C . SER A 1 138 ? -5.549 -16.610 -1.702 1.00 87.06 138 SER A C 1
ATOM 1073 O O . SER A 1 138 ? -6.224 -16.084 -0.803 1.00 87.06 138 SER A O 1
ATOM 1075 N N . PRO A 1 139 ? -5.229 -15.949 -2.828 1.00 84.69 139 PRO A N 1
ATOM 1076 C CA . PRO A 1 139 ? -5.776 -14.634 -3.163 1.00 84.69 139 PRO A CA 1
ATOM 1077 C C . PRO A 1 139 ? -7.311 -14.646 -3.221 1.00 84.69 139 PRO A C 1
ATOM 1079 O O . PRO A 1 139 ? -7.973 -13.722 -2.747 1.00 84.69 139 PRO A O 1
ATOM 1082 N N . THR A 1 140 ? -7.897 -15.738 -3.721 1.00 90.12 140 THR A N 1
ATOM 1083 C CA . THR A 1 140 ? -9.352 -15.922 -3.817 1.00 90.12 140 THR A CA 1
ATOM 1084 C C . THR A 1 140 ? -10.026 -15.925 -2.447 1.00 90.12 140 THR A C 1
ATOM 1086 O O . THR A 1 140 ? -11.050 -15.264 -2.267 1.00 90.12 140 THR A O 1
ATOM 1089 N N . THR A 1 141 ? -9.455 -16.623 -1.459 1.00 92.06 141 THR A N 1
ATOM 1090 C CA . THR A 1 141 ? -9.989 -16.624 -0.088 1.00 92.06 141 THR A CA 1
ATOM 1091 C C . THR A 1 141 ? -9.865 -15.240 0.544 1.00 92.06 141 THR A C 1
ATOM 1093 O O . THR A 1 141 ? -10.833 -14.763 1.132 1.00 92.06 141 THR A O 1
ATOM 1096 N N . ALA A 1 142 ? -8.728 -14.554 0.366 1.00 91.75 142 ALA A N 1
ATOM 1097 C CA . ALA A 1 142 ? -8.549 -13.189 0.865 1.00 91.75 142 ALA A CA 1
ATOM 1098 C C . ALA A 1 142 ? -9.599 -12.227 0.278 1.00 91.75 142 ALA A C 1
ATOM 1100 O O . ALA A 1 142 ? -10.196 -11.435 1.007 1.00 91.75 142 ALA A O 1
ATOM 1101 N N . LYS A 1 143 ? -9.892 -12.346 -1.026 1.00 90.56 143 LYS A N 1
ATOM 1102 C CA . LYS A 1 143 ? -10.939 -11.567 -1.702 1.00 90.56 143 LYS A CA 1
ATOM 1103 C C . LYS A 1 143 ? -12.333 -11.847 -1.134 1.00 90.56 143 LYS A C 1
ATOM 1105 O O . LYS A 1 143 ? -13.062 -10.892 -0.882 1.00 90.56 143 LYS A O 1
ATOM 1110 N N . ARG A 1 144 ? -12.700 -13.117 -0.925 1.00 93.38 144 ARG A N 1
ATOM 1111 C CA . ARG A 1 144 ? -14.015 -13.492 -0.369 1.00 93.38 144 ARG A CA 1
ATOM 1112 C C . ARG A 1 144 ? -14.198 -12.990 1.061 1.00 93.38 144 ARG A C 1
ATOM 1114 O O . ARG A 1 144 ? -15.241 -12.430 1.366 1.00 93.38 144 ARG A O 1
ATOM 1121 N N . LEU A 1 145 ? -13.176 -13.127 1.908 1.00 95.44 145 LEU A N 1
ATOM 1122 C CA . LEU A 1 145 ? -13.204 -12.578 3.266 1.00 95.44 145 LEU A CA 1
ATOM 1123 C C . LEU A 1 145 ? -13.328 -11.051 3.248 1.00 95.44 145 LEU A C 1
ATOM 1125 O O . LEU A 1 145 ? -14.110 -10.502 4.012 1.00 95.44 145 LEU A O 1
ATOM 1129 N N . ARG A 1 146 ? -12.617 -10.364 2.342 1.00 94.12 146 ARG A N 1
ATOM 1130 C CA . ARG A 1 146 ? -12.749 -8.908 2.170 1.00 94.12 146 ARG A CA 1
ATOM 1131 C C . ARG A 1 146 ? -14.187 -8.516 1.835 1.00 94.12 146 ARG A C 1
ATOM 1133 O O . ARG A 1 146 ? -14.716 -7.622 2.475 1.00 94.12 146 ARG A O 1
ATOM 1140 N N . GLN A 1 147 ? -14.812 -9.198 0.874 1.00 93.69 147 GLN A N 1
ATOM 1141 C CA . GLN A 1 147 ? -16.203 -8.938 0.484 1.00 93.69 147 GLN A CA 1
ATOM 1142 C C . GLN A 1 147 ? -17.179 -9.199 1.634 1.00 93.69 147 GLN A C 1
ATOM 1144 O O . GLN A 1 147 ? -18.039 -8.370 1.897 1.00 93.69 147 GLN A O 1
ATOM 1149 N N . PHE A 1 148 ? -16.998 -10.308 2.354 1.00 95.38 148 PHE A N 1
ATOM 1150 C CA . PHE A 1 148 ? -17.802 -10.621 3.531 1.00 95.38 148 PHE A CA 1
ATOM 1151 C C . PHE A 1 148 ? -17.702 -9.516 4.590 1.00 95.38 148 PHE A C 1
ATOM 1153 O O . PHE A 1 148 ? -18.721 -9.002 5.030 1.00 95.38 148 PHE A O 1
ATOM 1160 N N . PHE A 1 149 ? -16.489 -9.083 4.953 1.00 94.69 149 PHE A N 1
ATOM 1161 C CA . PHE A 1 149 ? -16.299 -7.999 5.923 1.00 94.69 149 PHE A CA 1
ATOM 1162 C C . PHE A 1 149 ? -16.776 -6.629 5.412 1.00 94.69 149 PHE A C 1
ATOM 1164 O O . PHE A 1 149 ? -17.230 -5.814 6.209 1.00 94.69 149 PHE A O 1
ATOM 1171 N N . GLU A 1 150 ? -16.717 -6.365 4.104 1.00 92.06 150 GLU A N 1
ATOM 1172 C CA . GLU A 1 150 ? -17.339 -5.176 3.502 1.00 92.06 150 GLU A CA 1
ATOM 1173 C C . GLU A 1 150 ? -18.865 -5.172 3.679 1.00 92.06 150 GLU A C 1
ATOM 1175 O O . GLU A 1 150 ? -19.442 -4.101 3.860 1.00 92.06 150 GLU A O 1
ATOM 1180 N N . GLU A 1 151 ? -19.505 -6.341 3.655 1.00 92.88 151 GLU A N 1
ATOM 1181 C CA . GLU A 1 151 ? -20.955 -6.493 3.802 1.00 92.88 151 GLU A CA 1
ATOM 1182 C C . GLU A 1 151 ? -21.406 -6.461 5.268 1.00 92.88 151 GLU A C 1
ATOM 1184 O O . GLU A 1 151 ? -22.347 -5.745 5.601 1.00 92.88 151 GLU A O 1
ATOM 1189 N N . VAL A 1 152 ? -20.732 -7.201 6.156 1.00 93.50 152 VAL A N 1
ATOM 1190 C CA . VAL A 1 152 ? -21.210 -7.376 7.540 1.00 93.50 152 VAL A CA 1
ATOM 1191 C C . VAL A 1 152 ? -20.843 -6.235 8.481 1.00 93.50 152 VAL A C 1
ATOM 1193 O O . VAL A 1 152 ? -21.511 -6.058 9.496 1.00 93.50 152 VAL A O 1
ATOM 1196 N N . ILE A 1 153 ? -19.783 -5.471 8.196 1.00 91.38 153 ILE A N 1
ATOM 1197 C CA . ILE A 1 153 ? -19.439 -4.306 9.020 1.00 91.38 153 ILE A CA 1
ATOM 1198 C C . ILE A 1 153 ? -20.426 -3.186 8.662 1.00 91.38 153 ILE A C 1
ATOM 1200 O O . ILE A 1 153 ? -20.472 -2.812 7.496 1.00 91.38 153 ILE A O 1
ATOM 1204 N N . PRO A 1 154 ? -21.185 -2.608 9.603 1.00 89.81 154 PRO A N 1
ATOM 1205 C CA . PRO A 1 154 ? -22.125 -1.528 9.299 1.00 89.81 154 PRO A CA 1
ATOM 1206 C C . PRO A 1 154 ? -21.439 -0.260 8.764 1.00 89.81 154 PRO A C 1
ATOM 1208 O O . PRO A 1 154 ? -20.288 0.020 9.099 1.00 89.81 154 PRO A O 1
ATOM 1211 N N . ASP A 1 155 ? -22.132 0.536 7.947 1.00 86.44 155 ASP A N 1
ATOM 1212 C CA . ASP A 1 155 ? -21.577 1.796 7.418 1.00 86.44 155 ASP A CA 1
ATOM 1213 C C . ASP A 1 155 ? -21.470 2.896 8.490 1.00 86.44 155 ASP A C 1
ATOM 1215 O O . ASP A 1 155 ? -20.593 3.759 8.421 1.00 86.44 155 ASP A O 1
ATOM 1219 N N . ASP A 1 156 ? -22.313 2.838 9.522 1.00 88.75 156 ASP A N 1
ATOM 1220 C CA . ASP A 1 156 ? -22.306 3.744 10.673 1.00 88.75 156 ASP A CA 1
ATOM 1221 C C . ASP A 1 156 ? -21.255 3.376 11.738 1.00 88.75 156 ASP A C 1
ATOM 1223 O O . ASP A 1 156 ? -21.104 4.097 12.730 1.00 88.75 156 ASP A O 1
ATOM 1227 N N . ILE A 1 157 ? -20.452 2.325 11.507 1.00 89.75 157 ILE A N 1
ATOM 1228 C CA . ILE A 1 157 ? -19.346 1.931 12.395 1.00 89.75 157 ILE A CA 1
ATOM 1229 C C . ILE A 1 157 ? -18.372 3.089 12.650 1.00 89.75 157 ILE A C 1
ATOM 1231 O O . ILE A 1 157 ? -17.813 3.223 13.738 1.00 89.75 157 ILE A O 1
ATOM 1235 N N . ASP A 1 158 ? -18.201 3.974 11.665 1.00 89.44 158 ASP A N 1
ATOM 1236 C CA . ASP A 1 158 ? -17.370 5.165 11.798 1.00 89.44 158 ASP A CA 1
ATOM 1237 C C . ASP A 1 158 ? -17.906 6.126 12.868 1.00 89.44 158 ASP A C 1
ATOM 1239 O O . ASP A 1 158 ? -17.146 6.650 13.687 1.00 89.44 158 ASP A O 1
ATOM 1243 N N . GLN A 1 159 ? -19.225 6.330 12.891 1.00 89.69 159 GLN A N 1
ATOM 1244 C CA . GLN A 1 159 ? -19.875 7.194 13.868 1.00 89.69 159 GLN A CA 1
ATOM 1245 C C . GLN A 1 159 ? -19.793 6.588 15.266 1.00 89.69 159 GLN A C 1
ATOM 1247 O O . GLN A 1 159 ? -19.516 7.309 16.225 1.00 89.69 159 GLN A O 1
ATOM 1252 N N . LEU A 1 160 ? -19.963 5.268 15.384 1.00 89.19 160 LEU A N 1
ATOM 1253 C CA . LEU A 1 160 ? -19.777 4.563 16.648 1.00 89.19 160 LEU A CA 1
ATOM 1254 C C . LEU A 1 160 ? -18.360 4.780 17.198 1.00 89.19 160 LEU A C 1
ATOM 1256 O O . LEU A 1 160 ? -18.209 5.182 18.351 1.00 89.19 160 LEU A O 1
ATOM 1260 N N . VAL A 1 161 ? -17.323 4.575 16.379 1.00 90.06 161 VAL A N 1
ATOM 1261 C CA . VAL A 1 161 ? -15.923 4.772 16.797 1.00 90.06 161 VAL A CA 1
ATOM 1262 C C . VAL A 1 161 ? -15.670 6.216 17.239 1.00 90.06 161 VAL A C 1
ATOM 1264 O O . VAL A 1 161 ? -15.038 6.443 18.274 1.00 90.06 161 VAL A O 1
ATOM 1267 N N . LYS A 1 162 ? -16.196 7.203 16.504 1.00 89.81 162 LYS A N 1
ATOM 1268 C CA . LYS A 1 162 ? -16.094 8.622 16.882 1.00 89.81 162 LYS A CA 1
ATOM 1269 C C . LYS A 1 162 ? -16.786 8.903 18.217 1.00 89.81 162 LYS A C 1
ATOM 1271 O O . LYS A 1 162 ? -16.177 9.519 19.090 1.00 89.81 162 LYS A O 1
ATOM 1276 N N . ASN A 1 163 ? -18.008 8.406 18.407 1.00 91.06 163 ASN A N 1
ATOM 1277 C CA . ASN A 1 163 ? -18.774 8.578 19.643 1.00 91.06 163 ASN A CA 1
ATOM 1278 C C . ASN A 1 163 ? -18.063 7.946 20.846 1.00 91.06 163 ASN A C 1
ATOM 1280 O O . ASN A 1 163 ? -17.969 8.573 21.897 1.00 91.06 163 ASN A O 1
ATOM 1284 N N . LEU A 1 164 ? -17.514 6.739 20.685 1.00 90.25 164 LEU A N 1
ATOM 1285 C CA . LEU A 1 164 ? -16.743 6.048 21.720 1.00 90.25 164 LEU A CA 1
ATOM 1286 C C . LEU A 1 164 ? -15.475 6.822 22.103 1.00 90.25 164 LEU A C 1
ATOM 1288 O O . LEU A 1 164 ? -15.134 6.908 23.282 1.00 90.25 164 LEU A O 1
ATOM 1292 N N . ASN A 1 165 ? -14.792 7.428 21.129 1.00 89.88 165 ASN A N 1
ATOM 1293 C CA . ASN A 1 165 ? -13.633 8.273 21.401 1.00 89.88 165 ASN A CA 1
ATOM 1294 C C . ASN A 1 165 ? -14.013 9.554 22.164 1.00 89.88 165 ASN A C 1
ATOM 1296 O O . ASN A 1 165 ? -13.325 9.922 23.116 1.00 89.88 165 ASN A O 1
ATOM 1300 N N . GLU A 1 166 ? -15.109 10.220 21.790 1.00 92.06 166 GLU A N 1
ATOM 1301 C CA . GLU A 1 166 ? -15.602 11.388 22.531 1.00 92.06 166 GLU A CA 1
ATOM 1302 C C . GLU A 1 166 ? -16.054 11.010 23.945 1.00 92.06 166 GLU A C 1
ATOM 1304 O O . GLU A 1 166 ? -15.658 11.661 24.910 1.00 92.06 166 GLU A O 1
ATOM 1309 N N . TYR A 1 167 ? -16.782 9.902 24.102 1.00 90.94 167 TYR A N 1
ATOM 1310 C CA . TYR A 1 167 ? -17.170 9.386 25.413 1.00 90.94 167 TYR A CA 1
ATOM 1311 C C . TYR A 1 167 ? -15.944 9.114 26.294 1.00 90.94 167 TYR A C 1
ATOM 1313 O O . TYR A 1 167 ? -15.879 9.615 27.419 1.00 90.94 167 TYR A O 1
ATOM 1321 N N . ARG A 1 168 ? -14.910 8.444 25.764 1.00 90.38 168 ARG A N 1
ATOM 1322 C CA . ARG A 1 168 ? -13.643 8.196 26.474 1.00 90.38 168 ARG A CA 1
ATOM 1323 C C . ARG A 1 168 ? -12.994 9.481 27.003 1.00 90.38 168 ARG A C 1
ATOM 1325 O O . ARG A 1 168 ? -12.409 9.460 28.087 1.00 90.38 168 ARG A O 1
ATOM 1332 N N . LYS A 1 169 ? -13.086 10.599 26.271 1.00 92.06 169 LYS A N 1
ATOM 1333 C CA . LYS A 1 169 ? -12.556 11.906 26.711 1.00 92.06 169 LYS A CA 1
ATOM 1334 C C . LYS A 1 169 ? -13.338 12.493 27.891 1.00 92.06 169 LYS A C 1
ATOM 1336 O O . LYS A 1 169 ? -12.749 13.219 28.686 1.00 92.06 169 LYS A O 1
ATOM 1341 N N . THR A 1 170 ? -14.626 12.167 28.032 1.00 92.75 170 THR A N 1
ATOM 1342 C CA . THR A 1 170 ? -15.453 12.602 29.177 1.00 92.75 170 THR A CA 1
ATOM 1343 C C . THR A 1 170 ? -15.158 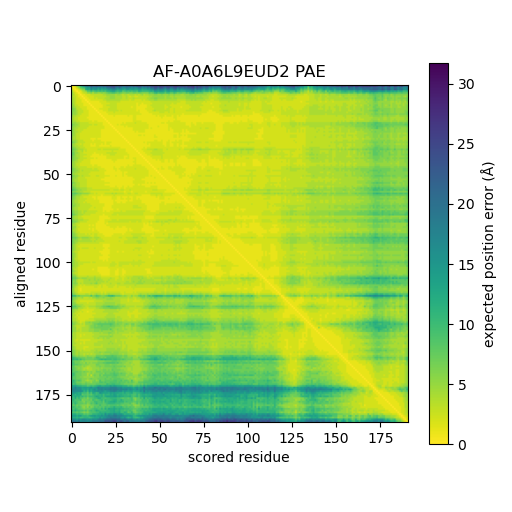11.825 30.461 1.00 92.75 170 THR A C 1
ATOM 1345 O O . THR A 1 170 ? -15.423 12.320 31.560 1.00 92.75 170 THR A O 1
ATOM 1348 N N . LEU A 1 171 ? -14.584 10.621 30.342 1.00 91.88 171 LEU A N 1
ATOM 1349 C CA . LEU A 1 171 ? -14.273 9.775 31.486 1.00 91.88 171 LEU A CA 1
ATOM 1350 C C . LEU A 1 171 ? -13.149 10.384 32.334 1.00 91.88 171 LEU A C 1
ATOM 1352 O O . LEU A 1 171 ? -12.054 10.697 31.851 1.00 91.88 171 LEU A O 1
ATOM 1356 N N . LYS A 1 172 ? -13.427 10.502 33.631 1.00 89.38 172 LYS A N 1
ATOM 1357 C CA . LYS A 1 172 ? -12.455 10.797 34.690 1.00 89.38 172 LYS A CA 1
ATOM 1358 C C . LYS A 1 172 ? -11.912 9.484 35.260 1.00 89.38 172 LYS A C 1
ATOM 1360 O O . LYS A 1 172 ? -12.531 8.444 35.043 1.00 89.38 172 LYS A O 1
ATOM 1365 N N . GLY A 1 173 ? -10.794 9.564 35.972 1.00 89.12 173 GLY A N 1
ATOM 1366 C CA . GLY A 1 173 ? -10.091 8.390 36.487 1.00 89.12 173 GLY A CA 1
ATOM 1367 C C . GLY A 1 173 ? -8.764 8.146 35.784 1.00 89.12 173 GLY A C 1
ATOM 1368 O O . GLY A 1 173 ? -8.390 8.883 34.858 1.00 89.12 173 GLY A O 1
ATOM 1369 N N . ASP A 1 174 ? -8.059 7.121 36.243 1.00 91.50 174 ASP A N 1
ATOM 1370 C CA . ASP A 1 174 ? -6.826 6.648 35.625 1.00 91.50 174 ASP A CA 1
ATOM 1371 C C . ASP A 1 174 ? -7.098 5.828 34.345 1.00 91.50 174 ASP A C 1
ATOM 1373 O O . ASP A 1 174 ? -8.193 5.849 33.777 1.00 91.50 174 ASP A O 1
ATOM 1377 N N . PHE A 1 175 ? -6.066 5.186 33.798 1.00 87.88 175 PHE A N 1
ATOM 1378 C CA . PHE A 1 175 ? -6.199 4.427 32.557 1.00 87.88 175 PHE A CA 1
ATOM 1379 C C . PHE A 1 175 ? -7.076 3.176 32.718 1.00 87.88 175 PHE A C 1
ATOM 1381 O O . PHE A 1 175 ? -7.850 2.883 31.805 1.00 87.88 175 PHE A O 1
ATOM 1388 N N . GLU A 1 176 ? -6.972 2.464 33.842 1.00 92.00 176 GLU A N 1
ATOM 1389 C CA . GLU A 1 176 ? -7.683 1.202 34.074 1.00 92.00 176 GLU A CA 1
ATOM 1390 C C . GLU A 1 176 ? -9.186 1.449 34.232 1.00 92.00 176 GLU A C 1
ATOM 1392 O O . GLU A 1 176 ? -9.979 0.835 33.516 1.00 92.00 176 GLU A O 1
ATOM 1397 N N . GLU A 1 177 ? -9.576 2.449 35.032 1.00 90.25 177 GLU A N 1
ATOM 1398 C CA . GLU A 1 177 ? -10.986 2.829 35.216 1.00 90.25 177 GLU A CA 1
ATOM 1399 C C . GLU A 1 177 ? -11.660 3.242 33.896 1.00 90.25 177 GLU A C 1
ATOM 1401 O O . GLU A 1 177 ? -12.850 3.002 33.664 1.00 90.25 177 GLU A O 1
ATOM 1406 N N . LYS A 1 178 ? -10.905 3.885 32.995 1.00 89.94 178 LYS A N 1
ATOM 1407 C CA . LYS A 1 178 ? -11.417 4.243 31.666 1.00 89.94 178 LYS A CA 1
ATOM 1408 C C . LYS A 1 178 ? -11.612 3.018 30.789 1.00 89.94 178 LYS A C 1
ATOM 1410 O O . LYS A 1 178 ? -12.569 2.990 30.023 1.00 89.94 178 LYS A O 1
ATOM 1415 N N . VAL A 1 179 ? -10.713 2.038 30.852 1.00 89.44 179 VAL A N 1
ATOM 1416 C CA . VAL A 1 179 ? -10.830 0.805 30.062 1.00 89.44 179 VAL A CA 1
ATOM 1417 C C . VAL A 1 179 ? -12.040 -0.007 30.512 1.00 89.44 179 VAL A C 1
ATOM 1419 O O . VAL A 1 179 ? -12.795 -0.458 29.655 1.00 89.44 179 VAL A O 1
ATOM 1422 N N . GLU A 1 180 ? -12.274 -0.126 31.819 1.00 91.38 180 GLU A N 1
ATOM 1423 C CA . GLU A 1 180 ? -13.427 -0.846 32.371 1.00 91.38 180 GLU A CA 1
ATOM 1424 C C . GLU A 1 180 ? -14.756 -0.285 31.842 1.00 91.38 180 GLU A C 1
ATOM 1426 O O . GLU A 1 180 ? -15.517 -1.003 31.194 1.00 91.38 180 GLU A O 1
ATOM 1431 N N . LYS A 1 181 ? -14.972 1.031 31.968 1.00 90.50 181 LYS A N 1
ATOM 1432 C CA . LYS A 1 181 ? -16.182 1.696 31.447 1.00 90.50 181 LYS A CA 1
ATOM 1433 C C . LYS A 1 181 ? -16.334 1.568 29.933 1.00 90.50 181 LYS A C 1
ATOM 1435 O O . LYS A 1 181 ? -17.444 1.454 29.422 1.00 90.50 181 LYS A O 1
ATOM 1440 N N . MET A 1 182 ? -15.228 1.608 29.187 1.00 91.81 182 MET A N 1
ATOM 1441 C CA . MET A 1 182 ? -15.275 1.411 27.735 1.00 91.81 182 MET A CA 1
ATOM 1442 C C . MET A 1 182 ? -15.670 -0.023 27.369 1.00 91.81 182 MET A C 1
ATOM 1444 O O . MET A 1 182 ? -16.412 -0.206 26.405 1.00 91.81 182 MET A O 1
ATOM 1448 N N . ASN A 1 183 ? -15.214 -1.026 28.123 1.00 87.94 183 ASN A N 1
ATOM 1449 C CA . ASN A 1 183 ? -15.591 -2.422 27.905 1.00 87.94 183 ASN A CA 1
ATOM 1450 C C . ASN A 1 183 ? -17.086 -2.646 28.167 1.00 87.94 183 ASN A C 1
ATOM 1452 O O . ASN A 1 183 ? -17.748 -3.260 27.336 1.00 87.94 183 ASN A O 1
ATOM 1456 N N . GLU A 1 184 ? -17.636 -2.087 29.249 1.00 89.38 184 GLU A N 1
ATOM 1457 C CA . GLU A 1 184 ? -19.076 -2.167 29.548 1.00 89.38 184 GLU A CA 1
ATOM 1458 C C . GLU A 1 184 ? -19.934 -1.618 28.398 1.00 89.38 184 GLU A C 1
ATOM 1460 O O . GLU A 1 184 ? -20.883 -2.256 27.947 1.00 89.38 184 GLU A O 1
ATOM 1465 N N . VAL A 1 185 ? -19.572 -0.446 27.867 1.00 87.81 185 VAL A N 1
ATOM 1466 C CA . VAL A 1 185 ? -20.332 0.211 26.788 1.00 87.81 185 VAL A CA 1
ATOM 1467 C C . VAL A 1 185 ? -20.175 -0.507 25.440 1.00 87.81 185 VAL A C 1
ATOM 1469 O O . VAL A 1 185 ? -21.036 -0.381 24.570 1.00 87.81 185 VAL A O 1
ATOM 1472 N N . THR A 1 186 ? -19.094 -1.266 25.244 1.00 87.31 186 THR A N 1
ATOM 1473 C CA . THR A 1 186 ? -18.801 -1.960 23.976 1.00 87.31 186 THR A CA 1
ATOM 1474 C C . THR A 1 186 ? -19.146 -3.447 23.982 1.00 87.31 186 THR A C 1
ATOM 1476 O O . THR A 1 186 ? -19.059 -4.085 22.934 1.00 87.31 186 THR A O 1
ATOM 1479 N N . GLU A 1 187 ? -19.608 -4.001 25.107 1.00 85.44 187 GLU A N 1
ATOM 1480 C CA . GLU A 1 187 ? -19.891 -5.435 25.266 1.00 85.44 187 GLU A CA 1
ATOM 1481 C C . GLU A 1 187 ? -20.894 -5.973 24.225 1.00 85.44 187 GLU A C 1
ATOM 1483 O O . GLU A 1 187 ? -20.799 -7.115 23.774 1.00 85.44 187 GLU A O 1
ATOM 1488 N N . GLY A 1 188 ? -21.846 -5.135 23.804 1.00 80.38 188 GLY A N 1
ATOM 1489 C CA . GLY A 1 188 ? -22.865 -5.486 22.813 1.00 80.38 188 GLY A CA 1
ATOM 1490 C C . GLY A 1 188 ? -22.367 -5.579 21.367 1.00 80.38 188 GLY A C 1
ATOM 1491 O O . GLY A 1 188 ? -23.111 -6.057 20.521 1.00 80.38 188 GLY A O 1
ATOM 1492 N N . LEU A 1 189 ? -21.137 -5.152 21.058 1.00 76.19 189 LEU A N 1
ATOM 1493 C CA . LEU A 1 189 ? -20.614 -5.152 19.681 1.00 76.19 189 LEU A CA 1
ATOM 1494 C C . LEU A 1 189 ? -20.184 -6.535 19.177 1.00 76.19 189 LEU A C 1
ATOM 1496 O O . LEU A 1 189 ? -19.957 -6.699 17.981 1.00 76.19 189 LEU A O 1
ATOM 1500 N N . ILE A 1 190 ? -20.029 -7.506 20.079 1.00 60.22 190 ILE A N 1
ATOM 1501 C CA . ILE A 1 190 ? -19.495 -8.846 19.781 1.00 60.22 190 ILE A CA 1
ATOM 1502 C C . ILE A 1 190 ? -20.600 -9.925 19.877 1.00 60.22 190 ILE A C 1
ATOM 1504 O O . ILE A 1 190 ? -20.320 -11.106 19.684 1.00 60.22 190 ILE A O 1
ATOM 1508 N N . LYS A 1 191 ? -21.852 -9.545 20.176 1.00 53.25 191 LYS A N 1
ATOM 1509 C CA . LYS A 1 191 ? -22.978 -10.476 20.378 1.00 53.25 191 LYS A CA 1
ATOM 1510 C C . LYS A 1 191 ? -23.865 -10.614 19.147 1.00 53.25 191 LYS A C 1
ATOM 1512 O O . LYS A 1 191 ? -24.117 -9.588 18.483 1.00 53.25 191 LYS A O 1
#

pLDDT: mean 93.21, std 6.89, range [53.25, 98.81]